Protein AF-A0A2G9TL67-F1 (afdb_monomer_lite)

InterPro domains:
  IPR027267 AH/BAR domain superfamily [G3DSA:1.20.1270.60] (1-148)
  IPR027267 AH/BAR domain superfamily [SSF103657] (3-148)
  IPR054713 GMIP/FCHO2-like, FCH domain [PF22699] (42-138)

Secondary structure (DSSP, 8-state):
-HHHHHHHHHHHHHHHHHHHHHHHHHHHHHHHHHHHHHHHHHHHHHHHHHHHHHHHHHHHHHHHHHHHHHHHHHHHHHHHHHHHHHHHHHHHHHHHHHHHHHHHHHHHHHHHHHHHHHHT--HHHHHHHHHHHH---SSPPPPP------------------------------------PPPPPP---TTTT---SSSTTTSSSS----PPP-------------------------------------PPPPP-PPPP-----------

Foldseek 3Di:
DVVVVVVVVVVVVVVVVVVVVVVVVVVVVVVVVVVVVVVVVVVVVVVVVVVVVVVVVVVVVVVVVVVVVVVVVVVVVVVVVVVVVVVVVVVVVVVVVVVVVVVVVVVVVVVVVVVVVVVPDDPVVVVVVCCVVPPPDPDDDDPDDDDDPDPDDDDDDDDDDDDDDDDDPPDDPDDDDDPDDDDPDDPPPPDPPCPPPPPPPPPPPDDDDDDDDDDDDDDDDDDDDDDDDDDDDDDDDDDDDDDDDDDDDDDDDDDDDDDDDDDDDDDDDDD

Sequence (271 aa):
DLAKEVAKYKEDLTRARKEAKQQDILDAVNLMQTTTTCLQKMESKMFKSREEYRSYVDKYETVRNDFEEKMERACKMFQAHDRSHFAALQQFLLMYAGHQQEATCAAQQVAGQFRESLQQLSVDEMVARFVRNKGTGAERPQPAVFEEPAEYCVTSDDEIHRRPSGSMPSSSCSSGVVPSNPPPAPPTADGLLSLDSLETWENKEMQHVQPSPTASHSSDSTTGAVPAVAPFSSSVGGTGGLGRQKLSLFLPKRKKTISQSSANDEHEATG

Organism: Teladorsagia circumcincta (NCBI:txid45464)

Structure (mmCIF, N/CA/C/O backbone):
data_AF-A0A2G9TL67-F1
#
_entry.id   AF-A0A2G9TL67-F1
#
loop_
_atom_site.group_PDB
_atom_site.id
_atom_site.type_symbol
_atom_site.label_atom_id
_atom_site.label_alt_id
_atom_site.label_comp_id
_atom_site.label_asym_id
_atom_site.label_entity_id
_atom_site.label_seq_id
_atom_site.pdbx_PDB_ins_code
_atom_site.Cartn_x
_atom_site.Cartn_y
_atom_site.Cartn_z
_atom_site.occupancy
_atom_site.B_iso_or_equiv
_atom_site.auth_seq_id
_atom_site.auth_comp_id
_atom_site.auth_asym_id
_atom_site.auth_atom_id
_atom_site.pdbx_PDB_model_num
ATOM 1 N N . ASP A 1 1 ? 83.722 11.830 -85.336 1.00 64.31 1 ASP A N 1
ATOM 2 C CA . ASP A 1 1 ? 82.610 11.129 -86.008 1.00 64.31 1 ASP A CA 1
ATOM 3 C C . ASP A 1 1 ? 81.287 11.571 -85.367 1.00 64.31 1 ASP A C 1
ATOM 5 O O . ASP A 1 1 ? 80.713 10.874 -84.539 1.00 64.31 1 ASP A O 1
ATOM 9 N N . LEU A 1 2 ? 80.866 12.805 -85.672 1.00 80.31 2 LEU A N 1
ATOM 10 C CA . LEU A 1 2 ? 79.795 13.558 -84.990 1.00 80.31 2 LEU A CA 1
ATOM 11 C C . LEU A 1 2 ? 78.418 12.868 -85.074 1.00 80.31 2 LEU A C 1
ATOM 13 O O . LEU A 1 2 ? 77.579 12.996 -84.187 1.00 80.31 2 LEU A O 1
ATOM 17 N N . ALA A 1 3 ? 78.200 12.080 -86.129 1.00 81.50 3 ALA A N 1
ATOM 18 C CA . ALA A 1 3 ? 76.956 11.352 -86.356 1.00 81.50 3 ALA A CA 1
ATOM 19 C C . ALA A 1 3 ? 76.658 10.311 -85.261 1.00 81.50 3 ALA A C 1
ATOM 21 O O . ALA A 1 3 ? 75.501 10.140 -84.876 1.00 81.50 3 ALA A O 1
ATOM 22 N N . LYS A 1 4 ? 77.692 9.648 -84.723 1.00 85.62 4 LYS A N 1
ATOM 23 C CA . LYS A 1 4 ? 77.545 8.657 -83.642 1.00 85.62 4 LYS A CA 1
ATOM 24 C C . LYS A 1 4 ? 77.141 9.313 -82.324 1.00 85.62 4 LYS A C 1
ATOM 26 O O . LYS A 1 4 ? 76.316 8.774 -81.595 1.00 85.62 4 LYS A O 1
ATOM 31 N N . GLU A 1 5 ? 77.683 10.493 -82.047 1.00 86.19 5 GLU A N 1
ATOM 32 C CA . GLU A 1 5 ? 77.385 11.260 -80.837 1.00 86.19 5 GLU A CA 1
ATOM 33 C C . GLU A 1 5 ? 75.961 11.836 -80.867 1.00 86.19 5 GLU A C 1
ATOM 35 O O . GLU A 1 5 ? 75.226 11.719 -79.889 1.00 86.19 5 GLU A O 1
ATOM 40 N N . VAL A 1 6 ? 75.511 12.333 -82.025 1.00 86.06 6 VAL A N 1
ATOM 41 C CA . VAL A 1 6 ? 74.115 12.761 -82.237 1.00 86.06 6 VAL A CA 1
ATOM 42 C C . VAL A 1 6 ? 73.133 11.588 -82.114 1.00 86.06 6 VAL A C 1
ATOM 44 O O . VAL A 1 6 ? 72.051 11.753 -81.550 1.00 86.06 6 VAL A O 1
ATOM 47 N N . ALA A 1 7 ? 73.483 10.402 -82.623 1.00 88.12 7 ALA A N 1
ATOM 48 C CA . ALA A 1 7 ? 72.653 9.204 -82.483 1.00 88.12 7 ALA A CA 1
ATOM 49 C C . ALA A 1 7 ? 72.544 8.755 -81.017 1.00 88.12 7 ALA A C 1
ATOM 51 O O . ALA A 1 7 ? 71.435 8.508 -80.544 1.00 88.12 7 ALA A O 1
ATOM 52 N N . LYS A 1 8 ? 73.668 8.746 -80.289 1.00 89.88 8 LYS A N 1
ATOM 53 C CA . LYS A 1 8 ? 73.707 8.455 -78.852 1.00 89.88 8 LYS A CA 1
ATOM 54 C C . LYS A 1 8 ? 72.856 9.448 -78.055 1.00 89.88 8 LYS A C 1
ATOM 56 O O . LYS A 1 8 ? 72.017 9.030 -77.270 1.00 89.88 8 LYS A O 1
ATOM 61 N N . TYR A 1 9 ? 72.983 10.749 -78.322 1.00 89.25 9 TYR A N 1
ATOM 62 C CA . TYR A 1 9 ? 72.181 11.770 -77.642 1.00 89.25 9 TYR A CA 1
ATOM 63 C C . TYR A 1 9 ? 70.676 11.628 -77.923 1.00 89.25 9 TYR A C 1
ATOM 65 O O . TYR A 1 9 ? 69.853 11.808 -77.029 1.00 89.25 9 TYR A O 1
ATOM 73 N N . LYS A 1 10 ? 70.287 11.265 -79.154 1.00 88.69 10 LYS A N 1
ATOM 74 C CA . LYS A 1 10 ? 68.885 10.953 -79.480 1.00 88.69 10 LYS A CA 1
ATOM 75 C C . LYS A 1 10 ? 68.386 9.728 -78.715 1.00 88.69 10 LYS A C 1
ATOM 77 O O . LYS A 1 10 ? 67.264 9.756 -78.214 1.00 88.69 10 LYS A O 1
ATOM 82 N N . GLU A 1 11 ? 69.196 8.678 -78.615 1.00 91.12 11 GLU A N 1
ATOM 83 C CA . GLU A 1 11 ? 68.860 7.488 -77.834 1.00 91.12 11 GLU A CA 1
ATOM 84 C C . GLU A 1 11 ? 68.687 7.835 -76.349 1.00 91.12 11 GLU A C 1
ATOM 86 O O . GLU A 1 11 ? 67.642 7.528 -75.774 1.00 91.12 11 GLU A O 1
ATOM 91 N N . ASP A 1 12 ? 69.632 8.570 -75.764 1.00 89.12 12 ASP A N 1
ATOM 92 C CA . ASP A 1 12 ? 69.599 9.007 -74.366 1.00 89.12 12 ASP A CA 1
ATOM 93 C C . ASP A 1 12 ? 68.391 9.920 -74.083 1.00 89.12 12 ASP A C 1
ATOM 95 O O . ASP A 1 12 ? 67.688 9.724 -73.094 1.00 89.12 12 ASP A O 1
ATOM 99 N N . LEU A 1 13 ? 68.048 10.843 -74.992 1.00 87.19 13 LEU A N 1
ATOM 100 C CA . LEU A 1 13 ? 66.832 11.665 -74.896 1.00 87.19 13 LEU A CA 1
ATOM 101 C C . LEU A 1 13 ? 65.561 10.800 -74.921 1.00 87.19 13 LEU A C 1
ATOM 103 O O . LEU A 1 13 ? 64.611 11.052 -74.176 1.00 87.19 13 LEU A O 1
ATOM 107 N N . THR A 1 14 ? 65.507 9.780 -75.785 1.00 87.00 14 THR A N 1
ATOM 108 C CA . THR A 1 14 ? 64.357 8.862 -75.819 1.00 87.00 14 THR A CA 1
ATOM 109 C C . THR A 1 14 ? 64.285 7.979 -74.579 1.00 87.00 14 THR A C 1
ATOM 111 O O . THR A 1 14 ? 63.181 7.683 -74.123 1.00 87.00 14 THR A O 1
ATOM 114 N N . ARG A 1 15 ? 65.432 7.594 -74.014 1.00 89.88 15 ARG A N 1
ATOM 115 C CA . ARG A 1 15 ? 65.537 6.818 -72.779 1.00 89.88 15 ARG A CA 1
ATOM 116 C C . ARG A 1 15 ? 65.074 7.638 -71.580 1.00 89.88 15 ARG A C 1
ATOM 118 O O . ARG A 1 15 ? 64.132 7.219 -70.920 1.00 89.88 15 ARG A O 1
ATOM 125 N N . ALA A 1 16 ? 65.592 8.853 -71.409 1.00 86.00 16 ALA A N 1
ATOM 126 C CA . ALA A 1 16 ? 65.166 9.780 -70.363 1.00 86.00 16 ALA A CA 1
ATOM 127 C C . ALA A 1 16 ? 63.662 10.100 -70.446 1.00 86.00 16 ALA A C 1
ATOM 129 O O . ALA A 1 16 ? 62.970 10.134 -69.434 1.00 86.00 16 ALA A O 1
ATOM 130 N N . ARG A 1 17 ? 63.102 10.262 -71.658 1.00 84.25 17 ARG A N 1
ATOM 131 C CA . ARG A 1 17 ? 61.646 10.435 -71.846 1.00 84.25 17 ARG A CA 1
ATOM 132 C C . ARG A 1 17 ? 60.833 9.194 -71.473 1.00 84.25 17 ARG A C 1
ATOM 134 O O . ARG A 1 17 ? 59.703 9.340 -71.018 1.00 84.25 17 ARG A O 1
ATOM 141 N N . LYS A 1 18 ? 61.352 7.986 -71.714 1.00 86.06 18 LYS A N 1
ATOM 142 C CA . LYS A 1 18 ? 60.700 6.733 -71.296 1.00 86.06 18 LYS A CA 1
ATOM 143 C C . LYS A 1 18 ? 60.773 6.560 -69.779 1.00 86.06 18 LYS A C 1
ATOM 145 O O . LYS A 1 18 ? 59.769 6.193 -69.188 1.00 86.06 18 LYS A O 1
ATOM 150 N N . GLU A 1 19 ? 61.909 6.881 -69.169 1.00 85.94 19 GLU A N 1
ATOM 151 C CA . GLU A 1 19 ? 62.118 6.836 -67.717 1.00 85.94 19 GLU A CA 1
ATOM 152 C C . GLU A 1 19 ? 61.239 7.856 -66.982 1.00 85.94 19 GLU A C 1
ATOM 154 O O . GLU A 1 19 ? 60.573 7.485 -66.023 1.00 85.94 19 GLU A O 1
ATOM 159 N N . ALA A 1 20 ? 61.128 9.092 -67.481 1.00 81.38 20 ALA A N 1
ATOM 160 C CA . ALA A 1 20 ? 60.212 10.092 -66.923 1.00 81.38 20 ALA A CA 1
ATOM 161 C C . ALA A 1 20 ? 58.745 9.626 -66.976 1.00 81.38 20 ALA A C 1
ATOM 163 O O . ALA A 1 20 ? 58.036 9.689 -65.979 1.00 81.38 20 ALA A O 1
ATOM 164 N N . LYS A 1 21 ? 58.305 9.053 -68.108 1.00 85.25 21 LYS A N 1
ATOM 165 C CA . LYS A 1 21 ? 56.954 8.470 -68.222 1.00 85.25 21 LYS A CA 1
ATOM 166 C C . LYS A 1 21 ? 56.755 7.259 -67.310 1.00 85.25 21 LYS A C 1
ATOM 168 O O . LYS A 1 21 ? 55.660 7.058 -66.798 1.00 85.25 21 LYS A O 1
ATOM 173 N N . GLN A 1 22 ? 57.788 6.437 -67.126 1.00 89.62 22 GLN A N 1
ATOM 174 C CA . GLN A 1 22 ? 57.754 5.300 -66.207 1.00 89.62 22 GLN A CA 1
ATOM 175 C C . GLN A 1 22 ? 57.618 5.770 -64.752 1.00 89.62 22 GLN A C 1
ATOM 177 O O . GLN A 1 22 ? 56.897 5.139 -63.980 1.00 89.62 22 GLN A O 1
ATOM 182 N N . GLN A 1 23 ? 58.267 6.883 -64.399 1.00 89.19 23 GLN A N 1
ATOM 183 C CA . GLN A 1 23 ? 58.167 7.506 -63.083 1.00 89.19 23 GLN A CA 1
ATOM 184 C C . GLN A 1 23 ? 56.756 8.050 -62.817 1.00 89.19 23 GLN A C 1
ATOM 186 O O . GLN A 1 23 ? 56.176 7.716 -61.789 1.00 89.19 23 GLN A O 1
ATOM 191 N N . ASP A 1 24 ? 56.152 8.766 -63.771 1.00 90.75 24 ASP A N 1
ATOM 192 C CA . ASP A 1 24 ? 54.768 9.257 -63.648 1.00 90.75 24 ASP A CA 1
ATOM 193 C C . ASP A 1 24 ? 53.764 8.108 -63.431 1.00 90.75 24 ASP A C 1
ATOM 195 O O . ASP A 1 24 ? 52.833 8.209 -62.629 1.00 90.75 24 ASP A O 1
ATOM 199 N N . ILE A 1 25 ? 53.962 6.984 -64.134 1.00 90.31 25 ILE A N 1
ATOM 200 C CA . ILE A 1 25 ? 53.140 5.777 -63.967 1.00 90.31 25 ILE A CA 1
ATOM 201 C C . ILE A 1 25 ? 53.318 5.197 -62.560 1.00 90.31 25 ILE A C 1
ATOM 203 O O . ILE A 1 25 ? 52.330 4.835 -61.922 1.00 90.31 25 ILE A O 1
ATOM 207 N N . LEU A 1 26 ? 54.554 5.109 -62.061 1.00 92.19 26 LEU A N 1
ATOM 208 C CA . LEU A 1 26 ? 54.842 4.604 -60.719 1.00 92.19 26 LEU A CA 1
ATOM 209 C C . LEU A 1 26 ? 54.201 5.483 -59.634 1.00 92.19 26 LEU A C 1
ATOM 211 O O . LEU A 1 26 ? 53.582 4.956 -58.708 1.00 92.19 26 LEU A O 1
ATOM 215 N N . ASP A 1 27 ? 54.284 6.805 -59.770 1.00 93.25 27 ASP A N 1
ATOM 216 C CA . ASP A 1 27 ? 53.702 7.759 -58.823 1.00 93.25 27 ASP A CA 1
ATOM 217 C C . ASP A 1 27 ? 52.168 7.695 -58.828 1.00 93.25 27 ASP A C 1
ATOM 219 O O . ASP A 1 27 ? 51.543 7.658 -57.764 1.00 93.25 27 ASP A O 1
ATOM 223 N N . ALA A 1 28 ? 51.548 7.573 -60.007 1.00 94.00 28 ALA A N 1
ATOM 224 C CA . ALA A 1 28 ? 50.108 7.359 -60.132 1.00 94.00 28 ALA A CA 1
ATOM 225 C C . ALA A 1 28 ? 49.660 6.030 -59.496 1.00 94.00 28 ALA A C 1
ATOM 227 O O . ALA A 1 28 ? 48.643 5.989 -58.798 1.00 94.00 28 ALA A O 1
ATOM 228 N N . VAL A 1 29 ? 50.426 4.949 -59.683 1.00 94.69 29 VAL A N 1
ATOM 229 C CA . VAL A 1 29 ? 50.154 3.643 -59.059 1.00 94.69 29 VAL A CA 1
ATOM 230 C C . VAL A 1 29 ? 50.272 3.728 -57.535 1.00 94.69 29 VAL A C 1
ATOM 232 O O . VAL A 1 29 ? 49.368 3.274 -56.832 1.00 94.69 29 VAL A O 1
ATOM 235 N N . ASN A 1 30 ? 51.322 4.364 -57.009 1.00 94.44 30 ASN A N 1
ATOM 236 C CA . ASN A 1 30 ? 51.511 4.567 -55.570 1.00 94.44 30 ASN A CA 1
ATOM 237 C C . ASN A 1 30 ? 50.396 5.431 -54.958 1.00 94.44 30 ASN A C 1
ATOM 239 O O . ASN A 1 30 ? 49.892 5.133 -53.868 1.00 94.44 30 ASN A O 1
ATOM 243 N N . LEU A 1 31 ? 49.958 6.478 -55.662 1.00 95.62 31 LEU A N 1
ATOM 244 C CA . LEU A 1 31 ? 48.845 7.328 -55.240 1.00 95.62 31 LEU A CA 1
ATOM 245 C C . LEU A 1 31 ? 47.514 6.567 -55.248 1.00 95.62 31 LEU A C 1
ATOM 247 O O . LEU A 1 31 ? 46.733 6.679 -54.297 1.00 95.62 31 LEU A O 1
ATOM 251 N N . MET A 1 32 ? 47.262 5.756 -56.277 1.00 95.50 32 MET A N 1
ATOM 252 C CA . MET A 1 32 ? 46.075 4.905 -56.367 1.00 95.50 32 MET A CA 1
ATOM 253 C C . MET A 1 32 ? 46.061 3.863 -55.241 1.00 95.50 32 MET A C 1
ATOM 255 O O . MET A 1 32 ? 45.034 3.678 -54.583 1.00 95.50 32 MET A O 1
ATOM 259 N N . GLN A 1 33 ? 47.202 3.233 -54.952 1.00 95.25 33 GLN A N 1
ATOM 260 C CA . GLN A 1 33 ? 47.348 2.294 -53.839 1.00 95.25 33 GLN A CA 1
ATOM 261 C C . GLN A 1 33 ? 47.112 2.978 -52.483 1.00 95.25 33 GLN A C 1
ATOM 263 O O . GLN A 1 33 ? 46.390 2.447 -51.631 1.00 95.25 33 GLN A O 1
ATOM 268 N N . THR A 1 34 ? 47.665 4.177 -52.290 1.00 95.12 34 THR A N 1
ATOM 269 C CA . THR A 1 34 ? 47.484 4.977 -51.068 1.00 95.12 34 THR A CA 1
ATOM 270 C C . THR A 1 34 ? 46.022 5.374 -50.879 1.00 95.12 34 THR A C 1
ATOM 272 O O . THR A 1 34 ? 45.463 5.187 -49.796 1.00 95.12 34 THR A O 1
ATOM 275 N N . THR A 1 35 ? 45.374 5.852 -51.943 1.00 95.50 35 THR A N 1
ATOM 276 C CA . THR A 1 35 ? 43.951 6.220 -51.946 1.00 95.50 35 THR A CA 1
ATOM 277 C C . THR A 1 35 ? 43.073 5.014 -51.626 1.00 95.50 35 THR A C 1
ATOM 279 O O . THR A 1 35 ? 42.233 5.090 -50.732 1.00 95.50 35 THR A O 1
ATOM 282 N N . THR A 1 36 ? 43.323 3.870 -52.265 1.00 95.81 36 THR A N 1
ATOM 283 C CA . THR A 1 36 ? 42.583 2.621 -52.016 1.00 95.81 36 THR A CA 1
ATOM 284 C C . THR A 1 36 ? 42.722 2.172 -50.559 1.00 95.81 36 THR A C 1
ATOM 286 O O . THR A 1 36 ? 41.732 1.856 -49.901 1.00 95.81 36 THR A O 1
ATOM 289 N N . THR A 1 37 ? 43.938 2.224 -50.008 1.00 95.44 37 THR A N 1
ATOM 290 C CA . THR A 1 37 ? 44.197 1.882 -48.599 1.00 95.44 37 THR A CA 1
ATOM 291 C C . THR A 1 37 ? 43.498 2.854 -47.641 1.00 95.44 37 THR A C 1
ATOM 293 O O . THR A 1 37 ? 42.991 2.451 -46.591 1.00 95.44 37 THR A O 1
ATOM 296 N N . CYS A 1 38 ? 43.466 4.148 -47.974 1.00 94.88 38 CYS A N 1
ATOM 297 C CA . CYS A 1 38 ? 42.757 5.159 -47.194 1.00 94.88 38 CYS A CA 1
ATOM 298 C C . CYS A 1 38 ? 41.246 4.888 -47.175 1.00 94.88 38 CYS A C 1
ATOM 300 O O . CYS A 1 38 ? 40.646 4.877 -46.099 1.00 94.88 38 CYS A O 1
ATOM 302 N N . LEU A 1 39 ? 40.654 4.580 -48.334 1.00 95.56 39 LEU A N 1
ATOM 303 C CA . LEU A 1 39 ? 39.240 4.224 -48.456 1.00 95.56 39 LEU A CA 1
ATOM 304 C C . LEU A 1 39 ? 38.895 2.994 -47.611 1.00 95.56 39 LEU A C 1
ATOM 306 O O . LEU A 1 39 ? 38.008 3.080 -46.766 1.00 95.56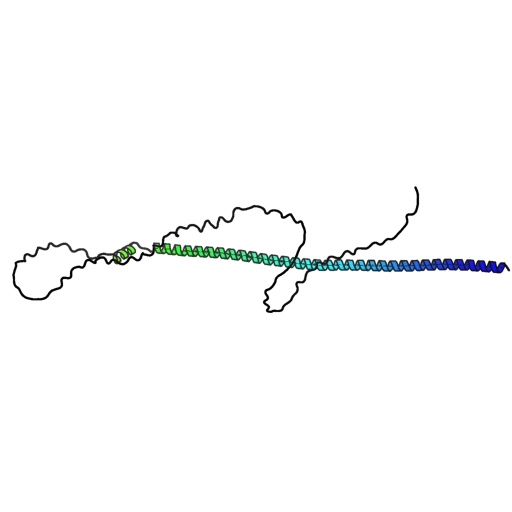 39 LEU A O 1
ATOM 310 N N . GLN A 1 40 ? 39.671 1.911 -47.711 1.00 96.44 40 GLN A N 1
ATOM 311 C CA . GLN A 1 40 ? 39.470 0.707 -46.891 1.00 96.44 40 GLN A CA 1
ATOM 312 C C . GLN A 1 40 ? 39.521 1.002 -45.380 1.00 96.44 40 GLN A C 1
ATOM 314 O O . GLN A 1 40 ? 38.727 0.472 -44.595 1.00 96.44 40 GLN A O 1
ATOM 319 N N . LYS A 1 41 ? 40.438 1.879 -44.941 1.00 96.75 41 LYS A N 1
ATOM 320 C CA . LYS A 1 41 ? 40.519 2.321 -43.537 1.00 96.75 41 LYS A CA 1
ATOM 321 C C . LYS A 1 41 ? 39.288 3.127 -43.122 1.00 96.75 41 LYS A C 1
ATOM 323 O O . LYS A 1 41 ? 38.817 2.963 -41.995 1.00 96.75 41 LYS A O 1
ATOM 328 N N . MET A 1 42 ? 38.785 4.001 -43.990 1.00 96.56 42 MET A N 1
ATOM 329 C CA . MET A 1 42 ? 37.594 4.808 -43.722 1.00 96.56 42 MET A CA 1
ATOM 330 C C . MET A 1 42 ? 36.326 3.954 -43.678 1.00 96.56 42 MET A C 1
ATOM 332 O O . MET A 1 42 ? 35.552 4.085 -42.732 1.00 96.56 42 MET A O 1
ATOM 336 N N . GLU A 1 43 ? 36.162 3.014 -44.605 1.00 95.94 43 GLU A N 1
ATOM 337 C CA . GLU A 1 43 ? 35.070 2.034 -44.598 1.00 95.94 43 GLU A CA 1
ATOM 338 C C . GLU A 1 43 ? 35.091 1.181 -43.327 1.00 95.94 43 GLU A C 1
ATOM 340 O O . GLU A 1 43 ? 34.067 1.019 -42.664 1.00 95.94 43 GLU A O 1
ATOM 345 N N . SER A 1 44 ? 36.275 0.717 -42.915 1.00 97.00 44 SER A N 1
ATOM 346 C CA . SER A 1 44 ? 36.440 -0.040 -41.670 1.00 97.00 44 SER A CA 1
ATOM 347 C C . SER A 1 44 ? 36.038 0.773 -40.436 1.00 97.00 44 SER A C 1
ATOM 349 O O . SER A 1 44 ? 35.423 0.236 -39.516 1.00 97.00 44 SER A O 1
ATOM 351 N N . LYS A 1 45 ? 36.378 2.070 -40.387 1.00 97.38 45 LYS A N 1
ATOM 352 C CA . LYS A 1 45 ? 35.956 2.969 -39.298 1.00 97.38 45 LYS A CA 1
ATOM 353 C C . LYS A 1 45 ? 34.446 3.189 -39.316 1.00 97.38 45 LYS A C 1
ATOM 355 O O . LYS A 1 45 ? 33.820 3.075 -38.270 1.00 97.38 45 LYS A O 1
ATOM 360 N N . MET A 1 46 ? 33.870 3.444 -40.491 1.00 96.56 46 MET A N 1
ATOM 361 C CA . MET A 1 46 ? 32.427 3.613 -40.661 1.00 96.56 46 MET A CA 1
ATOM 362 C C . MET A 1 46 ? 31.668 2.371 -40.183 1.00 96.56 46 MET A C 1
ATOM 364 O O . MET A 1 46 ? 30.720 2.491 -39.411 1.00 96.56 46 MET A O 1
ATOM 368 N N . PHE A 1 47 ? 32.107 1.177 -40.592 1.00 97.44 47 PHE A N 1
ATOM 369 C CA . PHE A 1 47 ? 31.485 -0.078 -40.181 1.00 97.44 47 PHE A CA 1
ATOM 370 C C . PHE A 1 47 ? 31.576 -0.291 -38.664 1.00 97.44 47 PHE A C 1
ATOM 372 O O . PHE A 1 47 ? 30.569 -0.602 -38.033 1.00 97.44 47 PHE A O 1
ATOM 379 N N . LYS A 1 48 ? 32.745 -0.042 -38.057 1.00 98.06 48 LYS A N 1
ATOM 380 C CA . LYS A 1 48 ? 32.924 -0.124 -36.597 1.00 98.06 48 LYS A CA 1
ATOM 381 C C . LYS A 1 48 ? 32.010 0.841 -35.847 1.00 98.06 48 LYS A C 1
ATOM 383 O O . LYS A 1 48 ? 31.302 0.413 -34.946 1.00 98.06 48 LYS A O 1
ATOM 388 N N . SER A 1 49 ? 31.969 2.113 -36.244 1.00 97.38 49 SER A N 1
ATOM 389 C CA . SER A 1 49 ? 31.102 3.107 -35.601 1.00 97.38 49 SER A CA 1
ATOM 390 C C . SER A 1 49 ? 29.617 2.773 -35.753 1.00 97.38 49 SER A C 1
ATOM 392 O O . SER A 1 49 ? 28.842 2.981 -34.821 1.00 97.38 49 SER A O 1
ATOM 394 N N . ARG A 1 50 ? 29.211 2.216 -36.900 1.00 97.94 50 ARG A N 1
ATOM 395 C CA . ARG A 1 50 ? 27.841 1.736 -37.112 1.00 97.94 50 ARG A CA 1
ATOM 396 C C . ARG A 1 50 ? 27.495 0.582 -36.171 1.00 97.94 50 ARG A C 1
ATOM 398 O O . ARG A 1 50 ? 26.422 0.600 -35.573 1.00 97.94 50 ARG A O 1
ATOM 405 N N . GLU A 1 51 ? 28.381 -0.400 -36.040 1.00 98.12 51 GLU A N 1
ATOM 406 C CA . GLU A 1 51 ? 28.148 -1.561 -35.175 1.00 98.12 51 GLU A CA 1
ATOM 407 C C . GLU A 1 51 ? 28.172 -1.176 -33.687 1.00 98.12 51 GLU A C 1
ATOM 409 O O . GLU A 1 51 ? 27.348 -1.644 -32.905 1.00 98.12 51 GLU A O 1
ATOM 414 N N . GLU A 1 52 ? 29.046 -0.245 -33.296 1.00 98.19 52 GLU A N 1
ATOM 415 C CA . GLU A 1 52 ? 29.046 0.343 -31.954 1.00 98.19 52 GLU A CA 1
ATOM 416 C C . GLU A 1 52 ? 27.722 1.052 -31.649 1.00 98.19 52 GLU A C 1
ATOM 418 O O . GLU A 1 52 ? 27.135 0.815 -30.593 1.00 98.19 52 GLU A O 1
ATOM 423 N N . TYR A 1 53 ? 27.216 1.878 -32.573 1.00 98.44 53 TYR A N 1
ATOM 424 C CA . TYR A 1 53 ? 25.913 2.527 -32.420 1.00 98.44 53 TYR A CA 1
ATOM 425 C C . TYR A 1 53 ? 24.785 1.504 -32.264 1.00 98.44 53 TYR A C 1
ATOM 427 O O . TYR A 1 53 ? 23.986 1.620 -31.335 1.00 98.44 53 TYR A O 1
ATOM 435 N N . ARG A 1 54 ? 24.760 0.468 -33.111 1.00 98.44 54 ARG A N 1
ATOM 436 C CA . ARG A 1 54 ? 23.794 -0.631 -32.998 1.00 98.44 54 ARG A CA 1
ATOM 437 C C . ARG A 1 54 ? 23.851 -1.284 -31.614 1.00 98.44 54 ARG A C 1
ATOM 439 O O . ARG A 1 54 ? 22.824 -1.409 -30.958 1.00 98.44 54 ARG A O 1
ATOM 446 N N . SER A 1 55 ? 25.054 -1.588 -31.124 1.00 98.56 55 SER A N 1
ATOM 447 C CA . SER A 1 55 ? 25.251 -2.134 -29.778 1.00 98.56 55 SER A CA 1
ATOM 448 C C . SER A 1 55 ? 24.730 -1.205 -28.675 1.00 98.56 55 SER A C 1
ATOM 450 O O . SER A 1 55 ? 24.198 -1.689 -27.677 1.00 98.56 55 SER A O 1
ATOM 452 N N . TYR A 1 56 ? 24.872 0.118 -28.815 1.00 98.56 56 TYR A N 1
ATOM 453 C CA . TYR A 1 56 ? 24.317 1.066 -27.843 1.00 98.56 56 TYR A CA 1
ATOM 454 C C . TYR A 1 56 ? 22.791 1.086 -27.846 1.00 98.56 56 TYR A C 1
ATOM 456 O O . TYR A 1 56 ? 22.204 1.165 -26.769 1.00 98.56 56 TYR A O 1
ATOM 464 N N . VAL A 1 57 ? 22.159 0.980 -29.016 1.00 98.69 57 VAL A N 1
ATOM 465 C CA . VAL A 1 57 ? 20.696 0.886 -29.127 1.00 98.69 57 VAL A CA 1
ATOM 466 C C . VAL A 1 57 ? 20.190 -0.382 -28.435 1.00 98.69 57 VAL A C 1
ATOM 468 O O . VAL A 1 57 ? 19.312 -0.291 -27.582 1.00 98.69 57 VAL A O 1
ATOM 471 N N . ASP A 1 58 ? 20.808 -1.536 -28.698 1.00 98.50 58 ASP A N 1
ATOM 472 C CA . ASP A 1 58 ? 20.404 -2.812 -28.088 1.00 98.50 58 ASP A CA 1
ATOM 473 C C . ASP A 1 58 ? 20.612 -2.817 -26.558 1.00 98.50 58 ASP A C 1
ATOM 475 O O . ASP A 1 58 ? 19.775 -3.304 -25.790 1.00 98.50 58 ASP A O 1
ATOM 479 N N . LYS A 1 59 ? 21.718 -2.226 -26.081 1.00 98.69 59 LYS A N 1
ATOM 480 C CA . LYS A 1 59 ? 21.977 -2.050 -24.640 1.00 98.69 59 LYS A CA 1
ATOM 481 C C . LYS A 1 59 ? 20.960 -1.121 -23.994 1.00 98.69 59 LYS A C 1
ATOM 483 O O . LYS A 1 59 ? 20.496 -1.416 -22.897 1.00 98.69 59 LYS A O 1
ATOM 488 N N . TYR A 1 60 ? 20.634 -0.007 -24.648 1.00 98.62 60 TYR A N 1
ATOM 489 C CA . TYR A 1 60 ? 19.628 0.923 -24.150 1.00 98.62 60 TYR A CA 1
ATOM 490 C C . TYR A 1 60 ? 18.271 0.234 -24.021 1.00 98.62 60 TYR A C 1
ATOM 492 O O . TYR A 1 60 ? 17.662 0.323 -22.962 1.00 98.62 60 TYR A O 1
ATOM 500 N N . GLU A 1 61 ? 17.845 -0.506 -25.045 1.00 98.69 61 GLU A N 1
ATOM 501 C CA . GLU A 1 61 ? 16.592 -1.264 -25.027 1.00 98.69 61 GLU A CA 1
ATOM 502 C C . GLU A 1 61 ? 16.554 -2.257 -23.857 1.00 98.69 61 GLU A C 1
ATOM 504 O O . GLU A 1 61 ? 15.585 -2.309 -23.102 1.00 98.69 61 GLU A O 1
ATOM 509 N N . THR A 1 62 ? 17.657 -2.978 -23.636 1.00 98.62 62 THR A N 1
ATOM 510 C CA . THR A 1 62 ? 17.795 -3.912 -22.509 1.00 98.62 62 THR A CA 1
ATOM 511 C C . THR A 1 62 ? 17.653 -3.202 -21.159 1.00 98.62 62 THR A C 1
ATOM 513 O O . THR A 1 62 ? 16.907 -3.656 -20.294 1.00 98.62 62 THR A O 1
ATOM 516 N N . VAL A 1 63 ? 18.347 -2.074 -20.970 1.00 98.75 63 VAL A N 1
ATOM 517 C CA . VAL A 1 63 ? 18.294 -1.295 -19.721 1.00 98.75 63 VAL A CA 1
ATOM 518 C C . VAL A 1 63 ? 16.919 -0.662 -19.516 1.00 98.75 63 VAL A C 1
ATOM 520 O O . VAL A 1 63 ? 16.434 -0.634 -18.387 1.00 98.75 63 VAL A O 1
ATOM 523 N N . ARG A 1 64 ? 16.277 -0.172 -20.584 1.00 98.69 64 ARG A N 1
ATOM 524 C CA . ARG A 1 64 ? 14.928 0.398 -20.518 1.00 98.69 64 ARG A CA 1
ATOM 525 C C . ARG A 1 64 ? 13.932 -0.652 -20.038 1.00 98.69 64 ARG A C 1
ATOM 527 O O . ARG A 1 64 ? 13.207 -0.386 -19.087 1.00 98.69 64 ARG A O 1
ATOM 534 N N . ASN A 1 65 ? 13.957 -1.845 -20.630 1.00 98.75 65 ASN A N 1
ATOM 535 C CA . ASN A 1 65 ? 13.043 -2.927 -20.268 1.00 98.75 65 ASN A CA 1
ATOM 536 C C . ASN A 1 65 ? 13.251 -3.394 -18.815 1.00 98.75 65 ASN A C 1
ATOM 538 O O . ASN A 1 65 ? 12.278 -3.535 -18.080 1.00 98.75 65 ASN A O 1
ATOM 542 N N . ASP A 1 66 ? 14.500 -3.554 -18.358 1.00 98.69 66 ASP A N 1
ATOM 543 C CA . ASP A 1 66 ? 14.799 -3.896 -16.953 1.00 98.69 66 ASP A CA 1
ATOM 544 C C . ASP A 1 66 ? 14.331 -2.802 -15.975 1.00 98.69 66 ASP A C 1
ATOM 546 O O . ASP A 1 66 ? 13.789 -3.096 -14.905 1.00 98.69 66 ASP A O 1
ATOM 550 N N . PHE A 1 67 ? 14.506 -1.529 -16.342 1.00 98.81 67 PHE A N 1
ATOM 551 C CA . PHE A 1 67 ? 14.022 -0.405 -15.546 1.00 98.81 67 PHE A CA 1
ATOM 552 C C . PHE A 1 67 ? 12.494 -0.383 -15.461 1.00 98.81 67 PHE A C 1
ATOM 554 O O . PHE A 1 67 ? 11.957 -0.267 -14.359 1.00 98.81 67 PHE A O 1
ATOM 561 N N . GLU A 1 68 ? 11.799 -0.505 -16.593 1.00 98.75 68 GLU A N 1
ATOM 562 C CA . GLU A 1 68 ? 10.335 -0.526 -16.654 1.00 98.75 68 GLU A CA 1
ATOM 563 C C . GLU A 1 68 ? 9.769 -1.684 -15.827 1.00 98.75 68 GLU A C 1
ATOM 565 O O . GLU A 1 68 ? 8.891 -1.468 -14.993 1.00 98.75 68 GLU A O 1
ATOM 570 N N . GLU A 1 69 ? 10.342 -2.884 -15.957 1.00 98.69 69 GLU A N 1
ATOM 571 C CA . GLU A 1 69 ? 9.919 -4.061 -15.196 1.00 98.69 69 GLU A CA 1
ATOM 572 C C . GLU A 1 69 ? 10.103 -3.865 -13.680 1.00 98.69 69 GLU A C 1
ATOM 574 O O . GLU A 1 69 ? 9.224 -4.190 -12.872 1.00 98.69 69 GLU A O 1
ATOM 579 N N . LYS A 1 70 ? 11.250 -3.319 -13.259 1.00 98.75 70 LYS A N 1
ATOM 580 C CA . LYS A 1 70 ? 11.524 -3.041 -11.841 1.00 98.75 70 LYS A CA 1
ATOM 581 C C . LYS A 1 70 ? 10.635 -1.934 -11.296 1.00 98.75 70 LYS A C 1
ATOM 583 O O . LYS A 1 70 ? 10.144 -2.071 -10.176 1.00 98.75 70 LYS A O 1
ATOM 588 N N . MET A 1 71 ? 10.412 -0.873 -12.068 1.00 98.75 71 MET A N 1
ATOM 589 C CA . MET A 1 71 ? 9.529 0.226 -11.690 1.00 98.75 71 MET A CA 1
ATOM 590 C C . MET A 1 71 ? 8.093 -0.272 -11.529 1.00 98.75 71 MET A C 1
ATOM 592 O O . MET A 1 71 ? 7.481 -0.044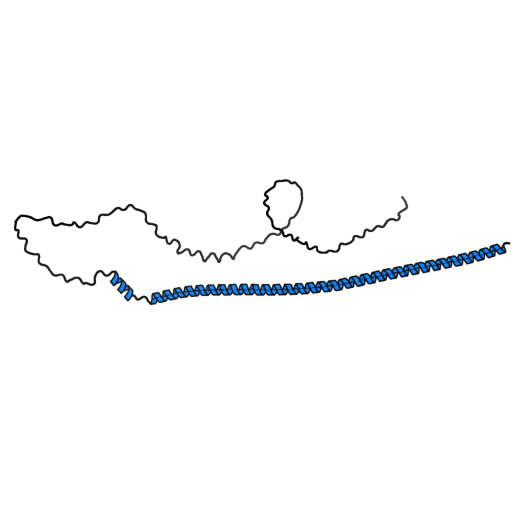 -10.488 1.00 98.75 71 MET A O 1
ATOM 596 N N . GLU A 1 72 ? 7.575 -1.027 -12.500 1.00 98.75 72 GLU A N 1
ATOM 597 C CA . GLU A 1 72 ? 6.230 -1.599 -12.433 1.00 98.75 72 GLU A CA 1
ATOM 598 C C . GLU A 1 72 ? 6.079 -2.514 -11.211 1.00 98.75 72 GLU A C 1
ATOM 600 O O . GLU A 1 72 ? 5.106 -2.405 -10.456 1.00 98.75 72 GLU A O 1
ATOM 605 N N . ARG A 1 73 ? 7.063 -3.389 -10.969 1.00 98.62 73 ARG A N 1
ATOM 606 C CA . ARG A 1 73 ? 7.072 -4.271 -9.797 1.00 98.62 73 ARG A CA 1
ATOM 607 C C . ARG A 1 73 ? 7.090 -3.474 -8.492 1.00 98.62 73 ARG A C 1
ATOM 609 O O . ARG A 1 73 ? 6.318 -3.795 -7.590 1.00 98.62 73 ARG A O 1
ATOM 616 N N . ALA A 1 74 ? 7.919 -2.435 -8.392 1.00 98.75 74 ALA A N 1
ATOM 617 C CA . ALA A 1 74 ? 7.984 -1.573 -7.215 1.00 98.75 74 ALA A CA 1
ATOM 618 C C . ALA A 1 74 ? 6.651 -0.849 -6.976 1.00 98.75 74 ALA A C 1
ATOM 620 O O . ALA A 1 74 ? 6.126 -0.893 -5.867 1.00 98.75 74 ALA A O 1
ATOM 621 N N . CYS A 1 75 ? 6.047 -0.269 -8.017 1.00 98.81 75 CYS A N 1
ATOM 622 C CA . CYS A 1 75 ? 4.733 0.366 -7.926 1.00 98.81 75 CYS A CA 1
ATOM 623 C C . CYS A 1 75 ? 3.657 -0.611 -7.436 1.00 98.81 75 CYS A C 1
ATOM 625 O O . CYS A 1 75 ? 2.881 -0.261 -6.549 1.00 98.81 75 CYS A O 1
ATOM 627 N N . LYS A 1 76 ? 3.626 -1.847 -7.952 1.00 98.75 76 LYS A N 1
ATOM 628 C CA . LYS A 1 76 ? 2.689 -2.882 -7.481 1.00 98.75 76 LYS A CA 1
ATOM 629 C C . LYS A 1 76 ? 2.920 -3.241 -6.013 1.00 98.75 76 LYS A C 1
ATOM 631 O O . LYS A 1 76 ? 1.951 -3.392 -5.272 1.00 98.75 76 LYS A O 1
ATOM 636 N N . MET A 1 77 ? 4.177 -3.350 -5.581 1.00 98.69 77 MET A N 1
ATOM 637 C CA . MET A 1 77 ? 4.507 -3.626 -4.180 1.00 98.69 77 MET A CA 1
ATOM 638 C C . MET A 1 77 ? 4.079 -2.487 -3.252 1.00 98.69 77 MET A C 1
ATOM 640 O O . MET A 1 77 ? 3.457 -2.764 -2.230 1.00 98.69 77 MET A O 1
ATOM 644 N N . PHE A 1 78 ? 4.328 -1.226 -3.620 1.00 98.81 78 PHE A N 1
ATOM 645 C CA . PHE A 1 78 ? 3.862 -0.074 -2.842 1.00 98.81 78 PHE A CA 1
ATOM 646 C C . PHE A 1 78 ? 2.337 -0.013 -2.773 1.00 98.81 78 PHE A C 1
ATOM 648 O O . PHE A 1 78 ? 1.776 0.129 -1.694 1.00 98.81 78 PHE A O 1
ATOM 655 N N . GLN A 1 79 ? 1.645 -0.233 -3.893 1.00 98.81 79 GLN A N 1
ATOM 656 C CA . GLN A 1 79 ? 0.182 -0.277 -3.897 1.00 98.81 79 GLN A CA 1
ATOM 657 C C . GLN A 1 79 ? -0.372 -1.390 -2.999 1.00 98.81 79 GLN A C 1
ATOM 659 O O . GLN A 1 79 ? -1.353 -1.172 -2.291 1.00 98.81 79 GLN A O 1
ATOM 664 N N . ALA A 1 80 ? 0.224 -2.585 -3.023 1.00 98.62 80 ALA A N 1
ATOM 665 C CA . ALA A 1 80 ? -0.192 -3.688 -2.161 1.00 98.62 80 ALA A CA 1
ATOM 666 C C . ALA A 1 80 ? 0.076 -3.384 -0.678 1.00 98.62 80 ALA A C 1
ATOM 668 O O . ALA A 1 80 ? -0.794 -3.620 0.163 1.00 98.62 80 ALA A O 1
ATOM 669 N N . HIS A 1 81 ? 1.246 -2.818 -0.375 1.00 98.75 81 HIS A N 1
ATOM 670 C CA . HIS A 1 81 ? 1.618 -2.377 0.965 1.00 98.75 81 HIS A CA 1
ATOM 671 C C . HIS A 1 81 ? 0.623 -1.347 1.510 1.00 98.75 81 HIS A C 1
ATOM 673 O O . HIS A 1 81 ? 0.060 -1.550 2.584 1.00 98.75 81 HIS A O 1
ATOM 679 N N . ASP A 1 82 ? 0.335 -0.292 0.749 1.00 98.75 82 ASP A N 1
ATOM 680 C CA . ASP A 1 82 ? -0.534 0.795 1.200 1.00 98.75 82 ASP A CA 1
ATOM 681 C C . ASP A 1 82 ? -1.984 0.330 1.350 1.00 98.75 82 ASP A C 1
ATOM 683 O O . ASP A 1 82 ? -2.643 0.665 2.332 1.00 98.75 82 ASP A O 1
ATOM 687 N N . ARG A 1 83 ? -2.473 -0.533 0.446 1.00 98.69 83 ARG A N 1
ATOM 688 C CA . ARG A 1 83 ? -3.781 -1.190 0.617 1.00 98.69 83 ARG A CA 1
ATOM 689 C C . ARG A 1 83 ? -3.851 -1.964 1.932 1.00 98.69 83 ARG A C 1
ATOM 691 O O . ARG A 1 83 ? -4.834 -1.833 2.656 1.00 98.69 83 ARG A O 1
ATOM 698 N N . SER A 1 84 ? -2.819 -2.747 2.251 1.00 98.69 84 SER A N 1
ATOM 699 C CA . SER A 1 84 ? -2.754 -3.483 3.517 1.00 98.69 84 SER A CA 1
ATOM 700 C C . SER A 1 84 ? -2.673 -2.543 4.722 1.00 98.69 84 SER A C 1
ATOM 702 O O . SER A 1 84 ? -3.294 -2.815 5.747 1.00 98.69 84 SER A O 1
ATOM 704 N N . HIS A 1 85 ? -1.934 -1.438 4.610 1.00 98.81 85 HIS A N 1
ATOM 705 C CA . HIS A 1 85 ? -1.793 -0.445 5.670 1.00 98.81 85 HIS A CA 1
ATOM 706 C C . HIS A 1 85 ? -3.131 0.233 5.991 1.00 98.81 85 HIS A C 1
ATOM 708 O O . HIS A 1 85 ? -3.554 0.253 7.148 1.00 98.81 85 HIS A O 1
ATOM 714 N N . PHE A 1 86 ? -3.847 0.711 4.970 1.00 98.81 86 PHE A N 1
ATOM 715 C CA . PHE A 1 86 ? -5.162 1.323 5.158 1.00 98.81 86 PHE A CA 1
ATOM 716 C C . PHE A 1 86 ? -6.207 0.324 5.662 1.00 98.81 86 PHE A C 1
ATOM 718 O O . PHE A 1 86 ? -7.013 0.676 6.521 1.00 98.81 86 PHE A O 1
ATOM 725 N N . ALA A 1 87 ? -6.166 -0.931 5.204 1.00 98.81 87 ALA A N 1
ATOM 726 C CA . ALA A 1 87 ? -7.034 -1.978 5.737 1.00 98.81 87 ALA A CA 1
ATOM 727 C C . ALA A 1 87 ? -6.780 -2.223 7.236 1.00 98.81 87 ALA A C 1
ATOM 729 O O . ALA A 1 87 ? -7.731 -2.331 8.008 1.00 98.81 87 ALA A O 1
ATOM 730 N N . ALA A 1 88 ? -5.516 -2.253 7.669 1.00 98.75 88 ALA A N 1
ATOM 731 C CA . ALA A 1 88 ? -5.168 -2.404 9.081 1.00 98.75 88 ALA A CA 1
ATOM 732 C C . ALA A 1 88 ? -5.644 -1.211 9.930 1.00 98.75 88 ALA A C 1
ATOM 734 O O . ALA A 1 88 ? -6.210 -1.414 11.003 1.00 98.75 88 ALA A O 1
ATOM 735 N N . LEU A 1 89 ? -5.483 0.022 9.435 1.00 98.88 89 LEU A N 1
ATOM 736 C CA . LEU A 1 89 ? -5.997 1.225 10.102 1.00 98.88 89 LEU A CA 1
ATOM 737 C C . LEU A 1 89 ? -7.521 1.189 10.250 1.00 98.88 89 LEU A C 1
ATOM 739 O O . LEU A 1 89 ? -8.048 1.481 11.322 1.00 98.88 89 LEU A O 1
ATOM 743 N N . GLN A 1 90 ? -8.233 0.780 9.199 1.00 98.75 90 GLN A N 1
ATOM 744 C CA . GLN A 1 90 ? -9.684 0.631 9.248 1.00 98.75 90 GLN A CA 1
ATOM 745 C C . GLN A 1 90 ? -10.107 -0.410 10.294 1.00 98.75 90 GLN A C 1
ATOM 747 O O . GLN A 1 90 ? -11.012 -0.148 11.083 1.00 98.75 90 GLN A O 1
ATOM 752 N N . GLN A 1 91 ? -9.447 -1.572 10.328 1.00 98.75 91 GLN A N 1
ATOM 753 C CA . GLN A 1 91 ? -9.731 -2.616 11.318 1.00 98.75 91 GLN A CA 1
ATOM 754 C C . GLN A 1 91 ? -9.482 -2.130 12.747 1.00 98.75 91 GLN A C 1
ATOM 756 O O . GLN A 1 91 ? -10.302 -2.376 13.629 1.00 98.75 91 GLN A O 1
ATOM 761 N N . PHE A 1 92 ? -8.400 -1.383 12.972 1.00 98.81 92 PHE A N 1
ATOM 762 C CA . PHE A 1 92 ? -8.111 -0.791 14.275 1.00 98.81 92 PHE A CA 1
ATOM 763 C C . PHE A 1 92 ? -9.217 0.171 14.732 1.00 98.81 92 PHE A C 1
ATOM 765 O O . PHE A 1 92 ? -9.684 0.072 15.865 1.00 98.81 92 PHE A O 1
ATOM 772 N N . LEU A 1 93 ? -9.681 1.062 13.850 1.00 98.75 93 LEU A N 1
ATOM 773 C CA . LEU A 1 93 ? -10.757 2.003 14.175 1.00 98.75 93 LEU A CA 1
ATOM 774 C C . LEU A 1 93 ? -12.087 1.293 14.459 1.00 98.75 93 LEU A C 1
ATOM 776 O O . LEU A 1 93 ? -12.803 1.684 15.379 1.00 98.75 93 LEU A O 1
ATOM 780 N N . LEU A 1 94 ? -12.405 0.234 13.709 1.00 98.81 94 LEU A N 1
ATOM 781 C CA . LEU A 1 94 ? -13.597 -0.582 13.954 1.00 98.81 94 LEU A CA 1
ATOM 782 C C . LEU A 1 94 ? -13.525 -1.302 15.302 1.00 98.81 94 LEU A C 1
ATOM 784 O O . LEU A 1 94 ? -14.499 -1.291 16.050 1.00 98.81 94 LEU A O 1
ATOM 788 N N . MET A 1 95 ? -12.371 -1.882 15.633 1.00 98.75 95 MET A N 1
ATOM 789 C CA . MET A 1 95 ? -12.138 -2.514 16.931 1.00 98.75 95 MET A CA 1
ATOM 790 C C . MET A 1 95 ? -12.286 -1.500 18.072 1.00 98.75 95 MET A C 1
ATOM 792 O O . MET A 1 95 ? -12.984 -1.774 19.043 1.00 98.75 95 MET A O 1
ATOM 796 N N . TYR A 1 96 ? -11.698 -0.308 17.934 1.00 98.75 96 TYR A N 1
ATOM 797 C CA . TYR A 1 96 ? -11.838 0.769 18.915 1.00 98.75 96 TYR A CA 1
ATOM 798 C C . TYR A 1 96 ? -13.303 1.180 19.119 1.00 98.75 96 TYR A C 1
ATOM 800 O O . TYR A 1 96 ? -13.774 1.244 20.254 1.00 98.75 96 TYR A O 1
ATOM 808 N N . ALA A 1 97 ? -14.046 1.404 18.030 1.00 98.69 97 ALA A N 1
ATOM 809 C CA . ALA A 1 97 ? -15.467 1.735 18.103 1.00 98.69 97 ALA A CA 1
ATOM 810 C C . ALA A 1 97 ? -16.285 0.615 18.771 1.00 98.69 97 ALA A C 1
ATOM 812 O O . ALA A 1 97 ? -17.155 0.897 19.596 1.00 98.69 97 ALA A O 1
ATOM 813 N N . GLY A 1 98 ? -15.972 -0.649 18.464 1.00 98.75 98 GLY A N 1
ATOM 814 C CA . GLY A 1 98 ? -16.569 -1.817 19.112 1.00 98.75 98 GLY A CA 1
ATOM 815 C C . GLY A 1 98 ? -16.321 -1.831 20.620 1.00 98.75 98 GLY A C 1
ATOM 816 O O . GLY A 1 98 ? -17.269 -1.911 21.396 1.00 98.75 98 GLY A O 1
ATOM 817 N N . HIS A 1 99 ? -15.072 -1.642 21.046 1.00 98.75 99 HIS A N 1
ATOM 818 C CA . HIS A 1 99 ? -14.713 -1.595 22.466 1.00 98.75 99 HIS A CA 1
ATOM 819 C C . HIS A 1 99 ? -15.414 -0.445 23.205 1.00 98.75 99 HIS A C 1
ATOM 821 O O . HIS A 1 99 ? -15.874 -0.616 24.335 1.00 98.75 99 HIS A O 1
ATOM 827 N N . GLN A 1 100 ? -15.543 0.724 22.571 1.00 98.69 100 GLN A N 1
ATOM 828 C CA . GLN A 1 100 ? -16.262 1.855 23.157 1.00 98.69 100 GLN A CA 1
ATOM 829 C C . GLN A 1 100 ? -17.757 1.547 23.348 1.00 98.69 100 GLN A C 1
ATOM 831 O O . GLN A 1 100 ? -18.349 1.898 24.376 1.00 98.69 100 GLN A O 1
ATOM 836 N N . GLN A 1 101 ? -18.370 0.868 22.375 1.00 98.69 101 GLN A N 1
ATOM 837 C CA . GLN A 1 101 ? -19.760 0.426 22.466 1.00 98.69 101 GLN A CA 1
ATOM 838 C C . GLN A 1 101 ? -19.943 -0.609 23.581 1.00 98.69 101 GLN A C 1
ATOM 840 O O . GLN A 1 101 ? -20.878 -0.491 24.371 1.00 98.69 101 GLN A O 1
ATOM 845 N N . GLU A 1 102 ? -19.047 -1.590 23.680 1.00 98.69 102 GLU A N 1
ATOM 846 C CA . GLU A 1 102 ? -19.070 -2.609 24.734 1.00 98.69 102 GLU A CA 1
ATOM 847 C C . GLU A 1 102 ? -18.979 -1.984 26.130 1.00 98.69 102 GLU A C 1
ATOM 849 O O . GLU A 1 102 ? -19.791 -2.303 27.000 1.00 98.69 102 GLU A O 1
ATOM 854 N N . ALA A 1 103 ? -18.062 -1.032 26.329 1.00 98.56 103 ALA A N 1
ATOM 855 C CA . ALA A 1 103 ? -17.940 -0.296 27.586 1.00 98.56 103 ALA A CA 1
ATOM 856 C C . ALA A 1 103 ? -19.232 0.463 27.937 1.00 98.56 103 ALA A C 1
ATOM 858 O O . ALA A 1 103 ? -19.700 0.421 29.079 1.00 98.56 103 ALA A O 1
ATOM 859 N N . THR A 1 104 ? -19.851 1.108 26.945 1.00 98.56 104 THR A N 1
ATOM 860 C CA . THR A 1 104 ? -21.122 1.824 27.126 1.00 98.56 104 THR A CA 1
ATOM 861 C C . THR A 1 104 ? -22.256 0.863 27.490 1.00 98.56 104 THR A C 1
ATOM 863 O O . THR A 1 104 ? -23.013 1.132 28.423 1.00 98.56 104 THR A O 1
ATOM 866 N N . CYS A 1 105 ? -22.360 -0.286 26.816 1.00 98.75 105 CYS A N 1
ATOM 867 C CA . CYS A 1 105 ? -23.348 -1.316 27.135 1.00 98.75 105 CYS A CA 1
ATOM 868 C C . CYS A 1 105 ? -23.154 -1.891 28.544 1.00 98.75 105 CYS A C 1
ATOM 870 O O . CYS A 1 105 ? -24.138 -2.075 29.260 1.00 98.75 105 CYS A O 1
ATOM 872 N N . ALA A 1 106 ? -21.914 -2.133 28.974 1.00 98.56 106 ALA A N 1
ATOM 873 C CA . ALA A 1 106 ? -21.625 -2.600 30.328 1.00 98.56 106 ALA A CA 1
ATOM 874 C C . ALA A 1 106 ? -22.071 -1.574 31.386 1.00 98.56 106 ALA A C 1
ATOM 876 O O . ALA A 1 106 ? -22.741 -1.929 32.357 1.00 98.56 106 ALA A O 1
ATOM 877 N N . ALA A 1 107 ? -21.789 -0.285 31.169 1.00 98.50 107 ALA A N 1
ATOM 878 C CA . ALA A 1 107 ? -22.260 0.783 32.050 1.00 98.50 107 ALA A CA 1
ATOM 879 C C . ALA A 1 107 ? -23.798 0.849 32.104 1.00 98.50 107 ALA A C 1
ATOM 881 O O . ALA A 1 107 ? -24.388 0.946 33.183 1.00 98.50 107 ALA A O 1
ATOM 882 N N . GLN A 1 108 ? -24.462 0.732 30.949 1.00 98.62 108 GLN A N 1
ATOM 883 C CA . GLN A 1 108 ? -25.924 0.682 30.863 1.00 98.62 108 GLN A CA 1
ATOM 884 C C . GLN A 1 108 ? -26.509 -0.537 31.583 1.00 98.62 108 GLN A C 1
ATOM 886 O O . GLN A 1 108 ? -27.555 -0.417 32.221 1.00 98.62 108 GLN A O 1
ATOM 891 N N . GLN A 1 109 ? -25.840 -1.689 31.522 1.00 98.69 109 GLN A N 1
ATOM 892 C CA . GLN A 1 109 ? -26.259 -2.894 32.231 1.00 98.69 109 GLN A CA 1
ATOM 893 C C . GLN A 1 109 ? -26.246 -2.675 33.747 1.00 98.69 109 GLN A C 1
ATOM 895 O O . GLN A 1 109 ? -27.244 -2.962 34.404 1.00 98.69 109 GLN A O 1
ATOM 900 N N . VAL A 1 110 ? -25.167 -2.110 34.297 1.00 98.75 110 VAL A N 1
ATOM 901 C CA . VAL A 1 110 ? -25.067 -1.799 35.735 1.00 98.75 110 VAL A CA 1
ATOM 902 C C . VAL A 1 110 ? -26.143 -0.794 36.156 1.00 98.75 110 VAL A C 1
ATOM 904 O O . VAL A 1 110 ? -26.825 -0.994 37.163 1.00 98.75 110 VAL A O 1
ATOM 907 N N . ALA A 1 111 ? -26.360 0.260 35.363 1.00 98.31 111 ALA A N 1
ATOM 908 C CA . ALA A 1 111 ? -27.417 1.236 35.626 1.00 98.31 111 ALA A CA 1
ATOM 909 C C . ALA A 1 111 ? -28.823 0.603 35.583 1.00 98.31 111 ALA A C 1
ATOM 911 O O . ALA A 1 111 ? -29.680 0.920 36.411 1.00 98.31 111 ALA A O 1
ATOM 912 N N . GLY A 1 112 ? -29.055 -0.321 34.645 1.00 98.38 112 GLY A N 1
ATOM 913 C CA . GLY A 1 112 ? -30.285 -1.105 34.548 1.00 98.38 112 GLY A CA 1
ATOM 914 C C . GLY A 1 112 ? -30.520 -1.976 35.781 1.00 98.38 112 GLY A C 1
ATOM 915 O O . GLY A 1 112 ? -31.592 -1.899 36.380 1.00 98.38 112 GLY A O 1
ATOM 916 N N . GLN A 1 113 ? -29.497 -2.716 36.217 1.00 98.56 113 GLN A N 1
ATOM 917 C CA . GLN A 1 113 ? -29.544 -3.550 37.423 1.00 98.56 113 GLN A CA 1
ATOM 918 C C . GLN A 1 113 ? -29.832 -2.730 38.685 1.00 98.56 113 GLN A C 1
ATOM 920 O O . GLN A 1 113 ? -30.626 -3.142 39.533 1.00 98.56 113 GLN A O 1
ATOM 925 N N . PHE A 1 114 ? -29.227 -1.548 38.815 1.00 98.38 114 PHE A N 1
ATOM 926 C CA . PHE A 1 114 ? -29.506 -0.647 39.931 1.00 98.38 114 PHE A CA 1
ATOM 927 C C . PHE A 1 114 ? -30.968 -0.183 39.933 1.00 98.38 114 PHE A C 1
ATOM 929 O O . PHE A 1 114 ? -31.635 -0.242 40.965 1.00 98.38 114 PHE A O 1
ATOM 936 N N . ARG A 1 115 ? -31.501 0.217 38.771 1.00 98.38 115 ARG A N 1
ATOM 937 C CA . ARG A 1 115 ? -32.911 0.611 38.635 1.00 98.38 115 ARG A CA 1
ATOM 938 C C . ARG A 1 115 ? -33.858 -0.528 39.015 1.00 98.38 115 ARG A C 1
ATOM 940 O O . ARG A 1 115 ? -34.816 -0.293 39.743 1.00 98.38 115 ARG A O 1
ATOM 947 N N . GLU A 1 116 ? -33.590 -1.743 38.546 1.00 98.31 116 GLU A N 1
ATOM 948 C CA . GLU A 1 116 ? -34.374 -2.933 38.904 1.00 98.31 116 GLU A CA 1
ATOM 949 C C . GLU A 1 116 ? -34.307 -3.218 40.410 1.00 98.31 116 GLU A C 1
ATOM 951 O O . GLU A 1 116 ? -35.332 -3.489 41.031 1.00 98.31 116 GLU A O 1
ATOM 956 N N . SER A 1 117 ? -33.130 -3.063 41.022 1.00 97.56 117 SER A N 1
ATOM 957 C CA . SER A 1 117 ? -32.950 -3.220 42.471 1.00 97.56 117 SER A CA 1
ATOM 958 C C . SER A 1 117 ? -33.799 -2.222 43.264 1.00 97.56 117 SER A C 1
ATOM 960 O O . SER A 1 117 ? -34.404 -2.597 44.264 1.00 97.56 117 SER A O 1
ATOM 962 N N . LEU A 1 118 ? -33.900 -0.968 42.805 1.00 96.81 118 LEU A N 1
ATOM 963 C CA . LEU A 1 118 ? -34.765 0.042 43.427 1.00 96.81 118 LEU A CA 1
ATOM 964 C C . LEU A 1 118 ? -36.252 -0.296 43.286 1.00 96.81 118 LEU A C 1
ATOM 966 O O . LEU A 1 118 ? -37.015 -0.078 44.223 1.00 96.81 118 LEU A O 1
ATOM 970 N N . GLN A 1 119 ? -36.666 -0.838 42.139 1.00 96.19 119 GLN A N 1
ATOM 971 C CA . GLN A 1 119 ? -38.056 -1.244 41.903 1.00 96.19 119 GLN A CA 1
ATOM 972 C C . GLN A 1 119 ? -38.483 -2.430 42.778 1.00 96.19 119 GLN A C 1
ATOM 974 O O . GLN A 1 119 ? -39.669 -2.579 43.060 1.00 96.19 119 GLN A O 1
ATOM 979 N N . GLN A 1 120 ? -37.534 -3.257 43.218 1.00 95.81 120 GLN A N 1
ATOM 980 C CA . GLN A 1 120 ? -37.788 -4.379 44.124 1.00 95.81 120 GLN A CA 1
ATOM 981 C C . GLN A 1 120 ? -37.875 -3.964 45.602 1.00 95.81 120 GLN A C 1
ATOM 983 O O . GLN A 1 120 ? -38.273 -4.777 46.435 1.00 95.81 120 GLN A O 1
ATOM 988 N N . LEU A 1 121 ? -37.519 -2.724 45.960 1.00 95.12 121 LEU A N 1
ATOM 989 C CA . LEU A 1 121 ? -37.631 -2.252 47.341 1.00 95.12 121 LEU A CA 1
ATOM 990 C C . LEU A 1 121 ? -39.100 -2.047 47.724 1.00 95.12 121 LEU A C 1
ATOM 992 O O . LEU A 1 121 ? -39.819 -1.285 47.080 1.00 95.12 121 LEU A O 1
ATOM 996 N N . SER A 1 122 ? -39.526 -2.660 48.831 1.00 95.88 122 SER A N 1
ATOM 997 C CA . SER A 1 122 ? -40.839 -2.407 49.425 1.00 95.88 122 SER A CA 1
ATOM 998 C C . SER A 1 122 ? -40.708 -1.571 50.698 1.00 95.88 122 SER A C 1
ATOM 1000 O O . SER A 1 122 ? -39.901 -1.844 51.593 1.00 95.88 122 SER A O 1
ATOM 1002 N N . VAL A 1 123 ? -41.514 -0.512 50.775 1.00 97.06 123 VAL A N 1
ATOM 1003 C CA . VAL A 1 123 ? -41.548 0.373 51.947 1.00 97.06 123 VAL A CA 1
ATOM 1004 C C . VAL A 1 123 ? -41.991 -0.404 53.184 1.00 97.06 123 VAL A C 1
ATOM 1006 O O . VAL A 1 123 ? -41.392 -0.252 54.248 1.00 97.06 123 VAL A O 1
ATOM 1009 N N . ASP A 1 124 ? -42.962 -1.304 53.026 1.00 97.50 124 ASP A N 1
ATOM 1010 C CA . ASP A 1 124 ? -43.485 -2.126 54.116 1.00 97.50 124 ASP A CA 1
ATOM 1011 C C . ASP A 1 124 ? -42.413 -3.032 54.729 1.00 97.50 124 ASP A C 1
ATOM 1013 O O . ASP A 1 124 ? -42.297 -3.099 55.955 1.00 97.50 124 ASP A O 1
ATOM 1017 N N . GLU A 1 125 ? -41.563 -3.679 53.920 1.00 96.69 125 GLU A N 1
ATOM 1018 C CA . GLU A 1 125 ? -40.456 -4.468 54.470 1.00 96.69 125 GLU A CA 1
ATOM 1019 C C . GLU A 1 125 ? -39.426 -3.598 55.185 1.00 96.69 125 GLU A C 1
ATOM 1021 O O . GLU A 1 125 ? -38.896 -4.013 56.219 1.00 96.69 125 GLU A O 1
ATOM 1026 N N . MET A 1 126 ? -39.128 -2.404 54.665 1.00 96.50 126 MET A N 1
ATOM 1027 C CA . MET A 1 126 ? -38.194 -1.483 55.317 1.00 96.50 126 MET A CA 1
ATOM 1028 C C . MET A 1 126 ? -38.719 -1.037 56.686 1.00 96.50 126 MET A C 1
ATOM 1030 O O . MET A 1 126 ? -37.982 -1.096 57.673 1.00 96.50 126 MET A O 1
ATOM 1034 N N . VAL A 1 127 ? -40.001 -0.669 56.776 1.00 97.06 127 VAL A N 1
ATOM 1035 C CA . VAL A 1 127 ? -40.656 -0.303 58.041 1.00 97.06 127 VAL A CA 1
ATOM 1036 C C . VAL A 1 127 ? -40.701 -1.498 58.994 1.00 97.06 127 VAL A C 1
ATOM 1038 O O . VAL A 1 127 ? -40.343 -1.366 60.165 1.00 97.06 127 VAL A O 1
ATOM 1041 N N . ALA A 1 128 ? -41.052 -2.688 58.503 1.00 96.56 128 ALA A N 1
ATOM 1042 C CA . ALA A 1 128 ? -41.071 -3.900 59.316 1.00 96.56 128 ALA A CA 1
ATOM 1043 C C . ALA A 1 128 ? -39.679 -4.241 59.878 1.00 96.56 128 ALA A C 1
ATOM 1045 O O . ALA A 1 128 ? -39.556 -4.586 61.056 1.00 96.56 128 ALA A O 1
ATOM 1046 N N . ARG A 1 129 ? -38.614 -4.112 59.071 1.00 96.88 129 ARG A N 1
ATOM 1047 C CA . ARG A 1 129 ? -37.222 -4.282 59.529 1.00 96.88 129 ARG A CA 1
ATOM 1048 C C . ARG A 1 129 ? -36.835 -3.221 60.560 1.00 96.88 129 ARG A C 1
ATOM 1050 O O . ARG A 1 129 ? -36.178 -3.559 61.542 1.00 96.88 129 ARG A O 1
ATOM 1057 N N . PHE A 1 130 ? -37.259 -1.970 60.379 1.00 97.38 130 PHE A N 1
ATOM 1058 C CA . PHE A 1 130 ? -36.999 -0.897 61.339 1.00 97.38 130 PHE A CA 1
ATOM 1059 C C . PHE A 1 130 ? -37.631 -1.189 62.705 1.00 97.38 130 PHE A C 1
ATOM 1061 O O . PHE A 1 130 ? -36.924 -1.204 63.713 1.00 97.38 130 PHE A O 1
ATOM 1068 N N . VAL A 1 131 ? -38.931 -1.496 62.739 1.00 96.81 131 VAL A N 1
ATOM 1069 C CA . VAL A 1 131 ? -39.651 -1.815 63.984 1.00 96.81 131 VAL A CA 1
ATOM 1070 C C . VAL A 1 131 ? -39.044 -3.040 64.666 1.00 96.81 131 VAL A C 1
ATOM 1072 O O . VAL A 1 131 ? -38.853 -3.031 65.879 1.00 96.81 131 VAL A O 1
ATOM 1075 N N . ARG A 1 132 ? -38.663 -4.070 63.900 1.00 95.38 132 ARG A N 1
ATOM 1076 C CA . ARG A 1 132 ? -38.012 -5.270 64.447 1.00 95.38 132 ARG A CA 1
ATOM 1077 C C . ARG A 1 132 ? -36.674 -4.960 65.123 1.00 95.38 132 ARG A C 1
ATOM 1079 O O . ARG A 1 132 ? -36.388 -5.525 66.171 1.00 95.38 132 ARG A O 1
ATOM 1086 N N . ASN A 1 133 ? -35.859 -4.081 64.537 1.00 96.75 133 ASN A N 1
ATOM 1087 C CA . ASN A 1 133 ? -34.507 -3.804 65.031 1.00 96.75 133 ASN A CA 1
ATOM 1088 C C . ASN A 1 133 ? -34.450 -2.701 66.097 1.00 96.75 133 ASN A C 1
ATOM 1090 O O . ASN A 1 133 ? -33.466 -2.624 66.833 1.00 96.75 133 ASN A O 1
ATOM 1094 N N . LYS A 1 134 ? -35.438 -1.801 66.130 1.00 96.62 134 LYS A N 1
ATOM 1095 C CA . LYS A 1 134 ? -35.437 -0.593 66.973 1.00 96.62 134 LYS A CA 1
ATOM 1096 C C . LYS A 1 134 ? -36.686 -0.441 67.848 1.00 96.62 134 LYS A C 1
ATOM 1098 O O . LYS A 1 134 ? -36.828 0.582 68.510 1.00 96.62 134 LYS A O 1
ATOM 1103 N N . GLY A 1 135 ? -37.585 -1.423 67.861 1.00 94.38 135 GLY A N 1
ATOM 1104 C CA . GLY A 1 135 ? -38.779 -1.405 68.705 1.00 94.38 135 GLY A CA 1
ATOM 1105 C C . GLY A 1 135 ? -38.432 -1.415 70.196 1.00 94.38 135 GLY A C 1
ATOM 1106 O O . GLY A 1 135 ? -37.534 -2.133 70.626 1.00 94.38 135 GLY A O 1
ATOM 1107 N N . THR A 1 136 ? -39.155 -0.621 70.986 1.00 94.75 136 THR A N 1
ATOM 1108 C CA . THR A 1 136 ? -38.949 -0.475 72.440 1.00 94.75 136 THR A CA 1
ATOM 1109 C C . THR A 1 136 ? -39.699 -1.516 73.272 1.00 94.75 136 THR A C 1
ATOM 1111 O O . THR A 1 136 ? -39.414 -1.682 74.453 1.00 94.75 136 THR A O 1
ATOM 1114 N N . GLY A 1 137 ? -40.648 -2.222 72.662 1.00 89.12 137 GLY A N 1
ATOM 1115 C CA . GLY A 1 137 ? -41.470 -3.238 73.305 1.00 89.12 137 GLY A CA 1
ATOM 1116 C C . GLY A 1 137 ? -42.781 -3.425 72.550 1.00 89.12 137 GLY A C 1
ATOM 1117 O O . GLY A 1 137 ? -43.309 -2.481 71.966 1.00 89.12 137 GLY A O 1
ATOM 1118 N N . ALA A 1 138 ? -43.286 -4.657 72.527 1.00 90.81 138 ALA A N 1
ATOM 1119 C CA . ALA A 1 138 ? -44.611 -4.970 71.985 1.00 90.81 138 ALA A CA 1
ATOM 1120 C C . ALA A 1 138 ? -45.691 -5.019 73.080 1.00 90.81 138 ALA A C 1
ATOM 1122 O O . ALA A 1 138 ? -46.884 -5.007 72.773 1.00 90.81 138 ALA A O 1
ATOM 1123 N N . GLU A 1 139 ? -45.278 -5.080 74.349 1.00 93.00 139 GLU A N 1
ATOM 1124 C CA . GLU A 1 139 ? -46.184 -5.048 75.492 1.00 93.00 139 GLU A CA 1
ATOM 1125 C C . GLU A 1 139 ? -46.734 -3.630 75.680 1.00 93.00 139 GLU A C 1
ATOM 1127 O O . GLU A 1 139 ? -45.987 -2.648 75.692 1.00 93.00 139 GLU A O 1
ATOM 1132 N N . ARG A 1 140 ? -48.056 -3.519 75.824 1.00 91.88 140 ARG A N 1
ATOM 1133 C CA . ARG A 1 140 ? -48.692 -2.252 76.184 1.00 91.88 140 ARG A CA 1
ATOM 1134 C C . ARG A 1 140 ? -48.599 -2.049 77.698 1.00 91.88 140 ARG A C 1
ATOM 1136 O O . ARG A 1 140 ? -48.809 -3.019 78.421 1.00 91.88 140 ARG A O 1
ATOM 1143 N N . PRO A 1 141 ? -48.365 -0.815 78.179 1.00 93.38 141 PRO A N 1
ATOM 1144 C CA . PRO A 1 141 ? -48.380 -0.529 79.609 1.00 93.38 141 PRO A CA 1
ATOM 1145 C C . PRO A 1 141 ? -49.675 -1.011 80.272 1.00 93.38 141 PRO A C 1
ATOM 1147 O O . PRO A 1 141 ? -50.767 -0.803 79.733 1.00 93.38 141 PRO A O 1
ATOM 1150 N N . GLN A 1 142 ? -49.544 -1.642 81.438 1.00 90.81 142 GLN A N 1
ATOM 1151 C CA . GLN A 1 142 ? -50.679 -2.087 82.246 1.00 90.81 142 GLN A CA 1
ATOM 1152 C C . GLN A 1 142 ? -51.515 -0.872 82.701 1.00 90.81 142 GLN A C 1
ATOM 1154 O O . GLN A 1 142 ? -50.941 0.178 83.010 1.00 90.81 142 GLN A O 1
ATOM 1159 N N . PRO A 1 143 ? -52.855 -0.977 82.764 1.00 89.06 143 PRO A N 1
ATOM 1160 C CA . PRO A 1 143 ? -53.696 0.070 83.338 1.00 89.06 143 PRO A CA 1
ATOM 1161 C C . PRO A 1 143 ? -53.295 0.367 84.788 1.00 89.06 143 PRO A C 1
ATOM 1163 O O . PRO A 1 143 ? -53.098 -0.555 85.576 1.00 89.06 143 PRO A O 1
ATOM 1166 N N . ALA A 1 144 ? -53.182 1.647 85.145 1.00 87.69 144 ALA A N 1
ATOM 1167 C CA . ALA A 1 144 ? -52.821 2.042 86.502 1.00 87.69 144 ALA A CA 1
ATOM 1168 C C . ALA A 1 144 ? -53.933 1.657 87.493 1.00 87.69 144 ALA A C 1
ATOM 1170 O O . ALA A 1 144 ? -55.097 2.007 87.290 1.00 87.69 144 ALA A O 1
ATOM 1171 N N . VAL A 1 145 ? -53.564 0.966 88.572 1.00 90.00 145 VAL A N 1
ATOM 1172 C CA . VAL A 1 145 ? -54.450 0.636 89.695 1.00 90.00 145 VAL A CA 1
ATOM 1173 C C . VAL A 1 145 ? -54.001 1.459 90.898 1.00 90.00 145 VAL A C 1
ATOM 1175 O O . VAL A 1 145 ? -52.805 1.572 91.156 1.00 90.00 145 VAL A O 1
ATOM 1178 N N . PHE A 1 146 ? -54.950 2.078 91.600 1.00 85.12 146 PHE A N 1
ATOM 1179 C CA . PHE A 1 146 ? -54.667 2.808 92.832 1.00 85.12 146 PHE A CA 1
ATOM 1180 C C . PHE A 1 146 ? -54.292 1.815 93.936 1.00 85.12 146 PHE A C 1
ATOM 1182 O O . PHE A 1 146 ? -55.054 0.890 94.213 1.00 85.12 146 PHE A O 1
ATOM 1189 N N . GLU A 1 147 ? -53.125 2.008 94.541 1.00 84.56 147 GLU A N 1
ATOM 1190 C CA . GLU A 1 147 ? -52.646 1.205 95.662 1.00 84.56 147 GLU A CA 1
ATOM 1191 C C . GLU A 1 147 ? -52.794 2.026 96.947 1.00 84.56 147 GLU A C 1
ATOM 1193 O O . GLU A 1 147 ? -52.276 3.142 97.045 1.00 84.56 147 GLU A O 1
ATOM 1198 N N . GLU A 1 148 ? -53.551 1.502 97.912 1.00 79.88 148 GLU A N 1
ATOM 1199 C CA . GLU A 1 148 ? -53.709 2.153 99.212 1.00 79.88 148 GLU A CA 1
ATOM 1200 C C . GLU A 1 148 ? -52.384 2.093 99.994 1.00 79.88 148 GLU A C 1
ATOM 1202 O O . GLU A 1 148 ? -51.770 1.024 100.070 1.00 79.88 148 GLU A O 1
ATOM 1207 N N . PRO A 1 149 ? -51.913 3.209 100.586 1.00 73.38 149 PRO A N 1
ATOM 1208 C CA . PRO A 1 149 ? -50.728 3.201 101.437 1.00 73.38 149 PRO A CA 1
ATOM 1209 C C . PRO A 1 149 ? -50.894 2.193 102.577 1.00 73.38 149 PRO A C 1
ATOM 1211 O O . PRO A 1 149 ? -51.877 2.250 103.311 1.00 73.38 149 PRO A O 1
ATOM 1214 N N . ALA A 1 150 ? -49.930 1.284 102.741 1.00 64.75 150 ALA A N 1
ATOM 1215 C CA . ALA A 1 150 ? -49.977 0.286 103.802 1.00 64.75 150 ALA A CA 1
ATOM 1216 C C . ALA A 1 150 ? -50.042 0.960 105.186 1.00 64.75 150 ALA A C 1
ATOM 1218 O O . ALA A 1 150 ? -49.066 1.542 105.664 1.00 64.75 150 ALA A O 1
ATOM 1219 N N . GLU A 1 151 ? -51.191 0.846 105.850 1.00 58.31 151 GLU A N 1
ATOM 1220 C CA . GLU A 1 151 ? -51.376 1.219 107.250 1.00 58.31 151 GLU A CA 1
ATOM 1221 C C . GLU A 1 151 ? -50.735 0.167 108.166 1.00 58.31 151 GLU A C 1
ATOM 1223 O O . GLU A 1 151 ? -51.420 -0.599 108.833 1.00 58.31 151 GLU A O 1
ATOM 1228 N N . TYR A 1 152 ? -49.403 0.091 108.197 1.00 58.75 152 TYR A N 1
ATOM 1229 C CA . TYR A 1 152 ? -48.680 -0.414 109.368 1.00 58.75 152 TYR A CA 1
ATOM 1230 C C . TYR A 1 152 ? -47.204 0.002 109.327 1.00 58.75 152 TYR A C 1
ATOM 1232 O O . TYR A 1 152 ? -46.346 -0.613 108.704 1.00 58.75 152 TYR A O 1
ATOM 1240 N N . CYS A 1 153 ? -46.877 1.032 110.096 1.00 42.22 153 CYS A N 1
ATOM 1241 C CA . CYS A 1 153 ? -45.611 1.057 110.815 1.00 42.22 153 CYS A CA 1
ATOM 1242 C C . CYS A 1 153 ? -45.933 1.493 112.242 1.00 42.22 153 CYS A C 1
ATOM 1244 O O . CYS A 1 153 ? -45.719 2.637 112.639 1.00 42.22 153 CYS A O 1
ATOM 1246 N N . VAL A 1 154 ? -46.561 0.579 112.987 1.00 45.78 154 VAL A N 1
ATOM 1247 C CA . VAL A 1 154 ? -46.576 0.648 114.445 1.00 45.78 154 VAL A CA 1
ATOM 1248 C C . VAL A 1 154 ? -45.285 -0.007 114.912 1.00 45.78 154 VAL A C 1
ATOM 1250 O O . VAL A 1 154 ? -44.993 -1.157 114.599 1.00 45.78 154 VAL A O 1
ATOM 1253 N N . THR A 1 155 ? -44.509 0.799 115.615 1.00 47.53 155 THR A N 1
ATOM 1254 C CA . THR A 1 155 ? -43.281 0.494 116.339 1.00 47.53 155 THR A CA 1
ATOM 1255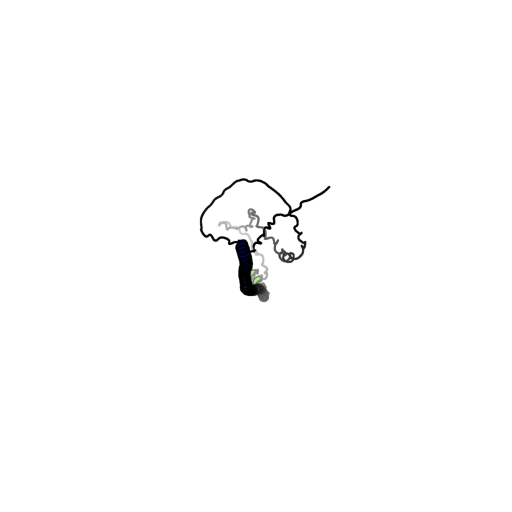 C C . THR A 1 155 ? -43.358 -0.800 117.150 1.00 47.53 155 THR A C 1
ATOM 1257 O O . THR A 1 155 ? -44.280 -0.971 117.948 1.00 47.53 155 THR A O 1
ATOM 1260 N N . SER A 1 156 ? -42.324 -1.631 117.058 1.00 39.47 156 SER A N 1
ATOM 1261 C CA . SER A 1 156 ? -41.950 -2.545 118.138 1.00 39.47 156 SER A CA 1
ATOM 1262 C C . SER A 1 156 ? -40.438 -2.770 118.121 1.00 39.47 156 SER A C 1
ATOM 1264 O O . SER A 1 156 ? -39.907 -3.377 117.190 1.00 39.47 156 SER A O 1
ATOM 1266 N N . ASP A 1 157 ? -39.785 -2.218 119.145 1.00 43.59 157 ASP A N 1
ATOM 1267 C CA . ASP A 1 157 ? -38.495 -2.635 119.699 1.00 43.59 157 ASP A CA 1
ATOM 1268 C C . ASP A 1 157 ? -38.410 -4.165 119.822 1.00 43.59 157 ASP A C 1
ATOM 1270 O O . ASP A 1 157 ? -39.320 -4.767 120.386 1.00 43.59 157 ASP A O 1
ATOM 1274 N N . ASP A 1 158 ? -37.327 -4.772 119.327 1.00 40.03 158 ASP A N 1
ATOM 1275 C CA . ASP A 1 158 ? -36.479 -5.675 120.121 1.00 40.03 158 ASP A CA 1
ATOM 1276 C C . ASP A 1 158 ? -35.167 -5.987 119.372 1.00 40.03 158 ASP A C 1
ATOM 1278 O O . ASP A 1 158 ? -35.095 -6.007 118.139 1.00 40.03 158 ASP A O 1
ATOM 1282 N N . GLU A 1 159 ? -34.101 -6.167 120.140 1.00 41.62 159 GLU A N 1
ATOM 1283 C CA . GLU A 1 159 ? -32.703 -6.178 119.715 1.00 41.62 159 GLU A CA 1
ATOM 1284 C C . GLU A 1 159 ? -32.212 -7.620 119.408 1.00 41.62 159 GLU A C 1
ATOM 1286 O O . GLU A 1 159 ? -32.799 -8.601 119.849 1.00 41.62 159 GLU A O 1
ATOM 1291 N N . ILE A 1 160 ? -31.048 -7.733 118.741 1.00 43.22 160 ILE A N 1
ATOM 1292 C CA . ILE A 1 160 ? -30.111 -8.890 118.697 1.00 43.22 160 ILE A CA 1
ATOM 1293 C C . ILE A 1 160 ? -30.064 -9.738 117.388 1.00 43.22 160 ILE A C 1
ATOM 1295 O O . ILE A 1 160 ? -30.742 -10.740 117.195 1.00 43.22 160 ILE A O 1
ATOM 1299 N N . HIS A 1 161 ? -29.046 -9.387 116.578 1.00 46.28 161 HIS A N 1
ATOM 1300 C CA . HIS A 1 161 ? -28.136 -10.238 115.771 1.00 46.28 161 HIS A CA 1
ATOM 1301 C C . HIS A 1 161 ? -28.582 -10.848 114.419 1.00 46.28 161 HIS A C 1
ATOM 1303 O O . HIS A 1 161 ? -29.032 -11.989 114.360 1.00 46.28 161 HIS A O 1
ATOM 1309 N N . ARG A 1 162 ? -28.150 -10.226 113.301 1.00 41.06 162 ARG A N 1
ATOM 1310 C CA . ARG A 1 162 ? -27.300 -10.865 112.255 1.00 41.06 162 ARG A CA 1
ATOM 1311 C C . ARG A 1 162 ? -26.948 -9.917 111.095 1.00 41.06 162 ARG A C 1
ATOM 1313 O O . ARG A 1 162 ? -27.833 -9.458 110.397 1.00 41.06 162 ARG A O 1
ATOM 1320 N N . ARG A 1 163 ? -25.633 -9.805 110.850 1.00 44.19 163 ARG A N 1
ATOM 1321 C CA . ARG A 1 163 ? -24.885 -9.589 109.585 1.00 44.19 163 ARG A CA 1
ATOM 1322 C C . ARG A 1 163 ? -25.280 -8.460 108.601 1.00 44.19 163 ARG A C 1
ATOM 1324 O O . ARG A 1 163 ? -26.444 -8.281 108.277 1.00 44.19 163 ARG A O 1
ATOM 1331 N N . PRO A 1 164 ? -24.279 -7.784 107.998 1.00 49.78 164 PRO A N 1
ATOM 1332 C CA . PRO A 1 164 ? -24.520 -6.712 107.042 1.00 49.78 164 PRO A CA 1
ATOM 1333 C C . PRO A 1 164 ? -24.955 -7.301 105.694 1.00 49.78 164 PRO A C 1
ATOM 1335 O O . PRO A 1 164 ? -24.184 -8.002 105.037 1.00 49.78 164 PRO A O 1
ATOM 1338 N N . SER A 1 165 ? -26.195 -7.031 105.288 1.00 48.38 165 SER A N 1
ATOM 1339 C CA . SER A 1 165 ? -26.650 -7.265 103.917 1.00 48.38 165 SER A CA 1
ATOM 1340 C C . SER A 1 165 ? -26.269 -6.050 103.075 1.00 48.38 165 SER A C 1
ATOM 1342 O O . SER A 1 165 ? -26.598 -4.916 103.424 1.00 48.38 165 SER A O 1
ATOM 1344 N N . GLY A 1 166 ? -25.486 -6.295 102.026 1.00 46.41 166 GLY A N 1
ATOM 1345 C CA . GLY A 1 166 ? -24.842 -5.275 101.211 1.00 46.41 166 GLY A CA 1
ATOM 1346 C C . GLY A 1 166 ? -25.844 -4.358 100.522 1.00 46.41 166 GLY A C 1
ATOM 1347 O O . GLY A 1 166 ? -26.547 -4.766 99.603 1.00 46.41 166 GLY A O 1
ATOM 1348 N N . SER A 1 167 ? -25.844 -3.093 100.929 1.00 49.16 167 SER A N 1
ATOM 1349 C CA . SER A 1 167 ? -26.351 -2.007 100.103 1.00 49.16 167 SER A CA 1
ATOM 1350 C C . SER A 1 167 ? -25.292 -1.728 99.036 1.00 49.16 167 SER A C 1
ATOM 1352 O O . SER A 1 167 ? -24.198 -1.264 99.360 1.00 49.16 167 SER A O 1
ATOM 1354 N N . MET A 1 168 ? -25.562 -2.080 97.776 1.00 54.97 168 MET A N 1
ATOM 1355 C CA . MET A 1 168 ? -24.764 -1.570 96.663 1.00 54.97 168 MET A CA 1
ATOM 1356 C C . MET A 1 168 ? -25.232 -0.142 96.363 1.00 54.97 168 MET A C 1
ATOM 1358 O O . MET A 1 168 ? -26.385 0.035 95.967 1.00 54.97 168 MET A O 1
ATOM 1362 N N . PRO A 1 169 ? -24.385 0.888 96.517 1.00 52.47 169 PRO A N 1
ATOM 1363 C CA . PRO A 1 169 ? -24.680 2.185 95.936 1.00 52.47 169 PRO A CA 1
ATOM 1364 C C . PRO A 1 169 ? -24.629 2.066 94.409 1.00 52.47 169 PRO A C 1
ATOM 1366 O O . PRO A 1 169 ? -23.674 1.529 93.846 1.00 52.47 169 PRO A O 1
ATOM 1369 N N . SER A 1 170 ? -25.664 2.582 93.744 1.00 58.69 170 SER A N 1
ATOM 1370 C CA . SER A 1 170 ? -25.663 2.810 92.301 1.00 58.69 170 SER A CA 1
ATOM 1371 C C . SER A 1 170 ? -24.506 3.751 91.972 1.00 58.69 170 SER A C 1
ATOM 1373 O O . SER A 1 170 ? -24.532 4.936 92.308 1.00 58.69 170 SER A O 1
ATOM 1375 N N . SER A 1 171 ? -23.437 3.208 91.396 1.00 51.19 171 SER A N 1
ATOM 1376 C CA . SER A 1 171 ? -22.299 3.999 90.958 1.00 51.19 171 SER A CA 1
ATOM 1377 C C . SER A 1 171 ? -22.674 4.707 89.664 1.00 51.19 171 SER A C 1
ATOM 1379 O O . SER A 1 171 ? -22.691 4.096 88.594 1.00 51.19 171 SER A O 1
ATOM 1381 N N . SER A 1 172 ? -22.931 6.009 89.768 1.00 50.59 172 SER A N 1
ATOM 1382 C CA . SER A 1 172 ? -22.728 6.956 88.677 1.00 50.59 172 SER A CA 1
ATOM 1383 C C . SER A 1 172 ? -21.379 6.663 88.024 1.00 50.59 172 SER A C 1
ATOM 1385 O O . SER A 1 172 ? -20.336 6.745 88.678 1.00 50.59 172 SER A O 1
ATOM 1387 N N . CYS A 1 173 ? -21.389 6.283 86.748 1.00 42.28 173 CYS A N 1
ATOM 1388 C CA . CYS A 1 173 ? -20.166 6.115 85.979 1.00 42.28 173 CYS A CA 1
ATOM 1389 C C . CYS A 1 173 ? -19.511 7.489 85.827 1.00 42.28 173 CYS A C 1
ATOM 1391 O O . CYS A 1 173 ? -19.938 8.327 85.036 1.00 42.28 173 CYS A O 1
ATOM 1393 N N . SER A 1 174 ? -18.504 7.704 86.668 1.00 44.84 174 SER A N 1
ATOM 1394 C CA . SER A 1 174 ? -17.614 8.849 86.658 1.00 44.84 174 SER A CA 1
ATOM 1395 C C . SER A 1 174 ? -16.793 8.861 85.371 1.00 44.84 174 SER A C 1
ATOM 1397 O O . SER A 1 174 ? -16.318 7.823 84.905 1.00 44.84 174 SER A O 1
ATOM 1399 N N . SER A 1 175 ? -16.631 10.058 84.820 1.00 53.41 175 SER A N 1
ATOM 1400 C CA . SER A 1 175 ? -15.794 10.380 83.674 1.00 53.41 175 SER A CA 1
ATOM 1401 C C . SER A 1 175 ? -14.370 9.841 83.840 1.00 53.41 175 SER A C 1
ATOM 1403 O O . SER A 1 175 ? -13.600 10.323 84.669 1.00 53.41 175 SER A O 1
ATOM 1405 N N . GLY A 1 176 ? -13.999 8.869 83.008 1.00 39.56 176 GLY A N 1
ATOM 1406 C CA . GLY A 1 176 ? -12.606 8.522 82.756 1.00 39.56 176 GLY A CA 1
ATOM 1407 C C . GLY A 1 176 ? -12.016 9.505 81.749 1.00 39.56 176 GLY A C 1
ATOM 1408 O O . GLY A 1 176 ? -12.365 9.474 80.571 1.00 39.56 176 GLY A O 1
ATOM 1409 N N . VAL A 1 177 ? -11.131 10.385 82.215 1.00 51.91 177 VAL A N 1
ATOM 1410 C CA . VAL A 1 177 ? -10.259 11.194 81.356 1.00 51.91 177 VAL A CA 1
ATOM 1411 C C . VAL A 1 177 ? -9.268 10.244 80.684 1.00 51.91 177 VAL A C 1
ATOM 1413 O O . VAL A 1 177 ? -8.362 9.718 81.326 1.00 51.91 177 VAL A O 1
ATOM 1416 N N . VAL A 1 178 ? -9.471 9.996 79.393 1.00 54.44 178 VAL A N 1
ATOM 1417 C CA . VAL A 1 178 ? -8.522 9.293 78.521 1.00 54.44 178 VAL A CA 1
ATOM 1418 C C . VAL A 1 178 ? -7.563 10.340 77.938 1.00 54.44 178 VAL A C 1
ATOM 1420 O O . VAL A 1 178 ? -8.041 11.401 77.526 1.00 54.44 178 VAL A O 1
ATOM 1423 N N . PRO A 1 179 ? -6.240 10.099 77.868 1.00 50.44 179 PRO A N 1
ATOM 1424 C CA . PRO A 1 179 ? -5.332 10.987 77.153 1.00 50.44 179 PRO A CA 1
ATOM 1425 C C . PRO A 1 179 ? -5.774 11.115 75.693 1.00 50.44 179 PRO A C 1
ATOM 1427 O O . PRO A 1 179 ? -5.934 10.121 74.983 1.00 50.44 179 PRO A O 1
ATOM 1430 N N . SER A 1 180 ? -5.993 12.352 75.264 1.00 44.22 180 SER A N 1
ATOM 1431 C CA . SER A 1 180 ? -6.364 12.730 73.907 1.00 44.22 180 SER A CA 1
ATOM 1432 C C . SER A 1 180 ? -5.270 12.334 72.916 1.00 44.22 180 SER A C 1
ATOM 1434 O O . SER A 1 180 ? -4.247 13.009 72.814 1.00 44.22 180 SER A O 1
ATOM 1436 N N . ASN A 1 181 ? -5.507 11.270 72.155 1.00 55.69 181 ASN A N 1
ATOM 1437 C CA . ASN A 1 181 ? -4.902 11.110 70.840 1.00 55.69 181 ASN A CA 1
ATOM 1438 C C . ASN A 1 181 ? -5.862 11.774 69.831 1.00 55.69 181 ASN A C 1
ATOM 1440 O O . ASN A 1 181 ? -7.063 11.490 69.900 1.00 55.69 181 ASN A O 1
ATOM 1444 N N . PRO A 1 182 ? -5.414 12.684 68.949 1.00 64.88 182 PRO A N 1
ATOM 1445 C CA . PRO A 1 182 ? -6.314 13.320 67.993 1.00 64.88 182 PRO A CA 1
ATOM 1446 C C . PRO A 1 182 ? -6.875 12.268 67.016 1.00 64.88 182 PRO A C 1
ATOM 1448 O O . PRO A 1 182 ? -6.129 11.387 66.579 1.00 64.88 182 PRO A O 1
ATOM 1451 N N . PRO A 1 183 ? -8.173 12.321 66.665 1.00 66.75 183 PRO A N 1
ATOM 1452 C CA . PRO A 1 183 ? -8.733 11.435 65.651 1.00 66.75 183 PRO A CA 1
ATOM 1453 C C . PRO A 1 183 ? -8.097 11.733 64.281 1.00 66.75 183 PRO A C 1
ATOM 1455 O O . PRO A 1 183 ? -7.788 12.896 64.000 1.00 66.75 183 PRO A O 1
ATOM 1458 N N . PRO A 1 184 ? -7.910 10.732 63.398 1.00 60.75 184 PRO A N 1
ATOM 1459 C CA . PRO A 1 184 ? -7.587 11.014 62.006 1.00 60.75 184 PRO A CA 1
ATOM 1460 C C . PRO A 1 184 ? -8.714 11.857 61.395 1.00 60.75 184 PRO A C 1
ATOM 1462 O O . PRO A 1 184 ? -9.896 11.604 61.643 1.00 60.75 184 PRO A O 1
ATOM 1465 N N . ALA A 1 185 ? -8.332 12.886 60.639 1.00 61.09 185 ALA A N 1
ATOM 1466 C CA . ALA A 1 185 ? -9.261 13.790 59.974 1.00 61.09 185 ALA A CA 1
ATOM 1467 C C . ALA A 1 185 ? -10.271 13.010 59.105 1.00 61.09 185 ALA A C 1
ATOM 1469 O O . ALA A 1 185 ? -9.903 11.984 58.521 1.00 61.09 185 ALA A O 1
ATOM 1470 N N . PRO A 1 186 ? -11.533 13.472 58.995 1.00 62.38 186 PRO A N 1
ATOM 1471 C CA . PRO A 1 186 ? -12.469 12.907 58.027 1.00 62.38 186 PRO A CA 1
ATOM 1472 C C . PRO A 1 186 ? -11.861 13.010 56.618 1.00 62.38 186 PRO A C 1
ATOM 1474 O O . PRO A 1 186 ? -11.136 13.973 56.357 1.00 62.38 186 PRO A O 1
ATOM 1477 N N . PRO A 1 187 ? -12.131 12.066 55.695 1.00 53.47 187 PRO A N 1
ATOM 1478 C CA . PRO A 1 187 ? -11.752 12.258 54.304 1.00 53.47 187 PRO A CA 1
ATOM 1479 C C . PRO A 1 187 ? -12.496 13.493 53.798 1.00 53.47 187 PRO A C 1
ATOM 1481 O O . PRO A 1 187 ? -13.712 13.469 53.604 1.00 53.47 187 PRO A O 1
ATOM 1484 N N . THR A 1 188 ? -11.772 14.597 53.655 1.00 53.38 188 THR A N 1
ATOM 1485 C CA . THR A 1 188 ? -12.310 15.807 53.059 1.00 53.38 188 THR A CA 1
ATOM 1486 C C . THR A 1 188 ? -12.728 15.468 51.636 1.00 53.38 188 THR A C 1
ATOM 1488 O O . THR A 1 188 ? -11.936 14.941 50.856 1.00 53.38 188 THR A O 1
ATOM 1491 N N . ALA A 1 189 ? -13.983 15.746 51.293 1.00 50.94 189 ALA A N 1
ATOM 1492 C CA . ALA A 1 189 ? -14.525 15.568 49.950 1.00 50.94 189 ALA A CA 1
ATOM 1493 C C . ALA A 1 189 ? -14.003 16.638 48.965 1.00 50.94 189 ALA A C 1
ATOM 1495 O O . ALA A 1 189 ? -14.737 17.075 48.083 1.00 50.94 189 ALA A O 1
ATOM 1496 N N . ASP A 1 190 ? -12.730 17.027 49.067 1.00 50.69 190 ASP A N 1
ATOM 1497 C CA . ASP A 1 190 ? -12.068 18.021 48.204 1.00 50.69 190 ASP A CA 1
ATOM 1498 C C . ASP A 1 190 ? -11.635 17.431 46.849 1.00 50.69 190 ASP A C 1
ATOM 1500 O O . ASP A 1 190 ? -10.652 17.848 46.244 1.00 50.69 190 ASP A O 1
ATOM 1504 N N . GLY A 1 191 ? -12.363 16.431 46.350 1.00 53.72 191 GLY A N 1
ATOM 1505 C CA . GLY A 1 191 ? -12.020 15.760 45.095 1.00 53.72 191 GLY A CA 1
ATOM 1506 C C . GLY A 1 191 ? -13.192 15.213 44.290 1.00 53.72 191 GLY A C 1
ATOM 1507 O O . GLY A 1 191 ? -12.968 14.693 43.204 1.00 53.72 191 GLY A O 1
ATOM 1508 N N . LEU A 1 192 ? -14.437 15.325 44.768 1.00 47.06 192 LEU A N 1
ATOM 1509 C CA . LEU A 1 192 ? -15.592 14.747 44.063 1.00 47.06 192 LEU A CA 1
ATOM 1510 C C . LEU A 1 192 ? -16.294 15.706 43.092 1.00 47.06 192 LEU A C 1
ATOM 1512 O O . LEU A 1 192 ? -17.274 15.315 42.468 1.00 47.06 192 LEU A O 1
ATOM 1516 N N . LEU A 1 193 ? -15.775 16.924 42.916 1.00 50.59 193 LEU A N 1
ATOM 1517 C CA . LEU A 1 193 ? -16.235 17.879 41.900 1.00 50.59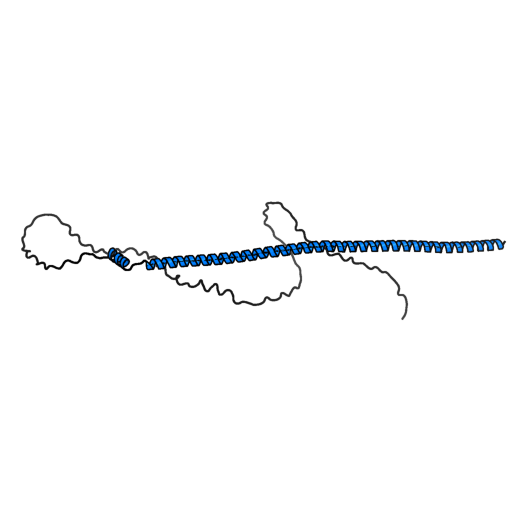 193 LEU A CA 1
ATOM 1518 C C . LEU A 1 193 ? -15.080 18.483 41.084 1.00 50.59 193 LEU A C 1
ATOM 1520 O O . LEU A 1 193 ? -15.225 19.570 40.528 1.00 50.59 193 LEU A O 1
ATOM 1524 N N . SER A 1 194 ? -13.935 17.796 40.976 1.00 47.75 194 SER A N 1
ATOM 1525 C CA . SER A 1 194 ? -12.936 18.166 39.965 1.00 47.75 194 SER A CA 1
ATOM 1526 C C . SER A 1 194 ? -13.431 17.693 38.597 1.00 47.75 194 SER A C 1
ATOM 1528 O O . SER A 1 194 ? -13.114 16.608 38.114 1.00 47.75 194 SER A O 1
ATOM 1530 N N . LEU A 1 195 ? -14.286 18.517 37.998 1.00 50.84 195 LEU A N 1
ATOM 1531 C CA . LEU A 1 195 ? -14.714 18.431 36.609 1.00 50.84 195 LEU A CA 1
ATOM 1532 C C . LEU A 1 195 ? -13.585 18.944 35.693 1.00 50.84 195 LEU A C 1
ATOM 1534 O O . LEU A 1 195 ? -13.804 19.855 34.909 1.00 50.84 195 LEU A O 1
ATOM 1538 N N . ASP A 1 196 ? -12.369 18.403 35.820 1.00 49.72 196 ASP A N 1
ATOM 1539 C CA . ASP A 1 196 ? -11.186 18.893 35.085 1.00 49.72 196 ASP A CA 1
ATOM 1540 C C . ASP A 1 196 ? -10.555 17.824 34.177 1.00 49.72 196 ASP A C 1
ATOM 1542 O O . ASP A 1 196 ? -9.357 17.796 33.923 1.00 49.72 196 ASP A O 1
ATOM 1546 N N . SER A 1 197 ? -11.365 16.886 33.678 1.00 49.78 197 SER A N 1
ATOM 1547 C CA . SER A 1 197 ? -10.915 15.892 32.685 1.00 49.78 197 SER A CA 1
ATOM 1548 C C . SER A 1 197 ? -11.691 15.910 31.373 1.00 49.78 197 SER A C 1
ATOM 1550 O O . SER A 1 197 ? -11.500 15.014 30.556 1.00 49.78 197 SER A O 1
ATOM 1552 N N . LEU A 1 198 ? -12.524 16.929 31.127 1.00 43.53 198 LEU A N 1
ATOM 1553 C CA . LEU A 1 198 ? -13.235 17.052 29.848 1.00 43.53 198 LEU A CA 1
ATOM 1554 C C . LEU A 1 198 ? -12.875 18.304 29.032 1.00 43.53 198 LEU A C 1
ATOM 1556 O O . LEU A 1 198 ? -13.059 18.278 27.822 1.00 43.53 198 LEU A O 1
ATOM 1560 N N . GLU A 1 199 ? -12.264 19.343 29.614 1.00 44.09 199 GLU A N 1
ATOM 1561 C CA . GLU A 1 199 ? -11.899 20.556 28.851 1.00 44.09 199 GLU A CA 1
ATOM 1562 C C . GLU A 1 199 ? -10.464 20.555 28.284 1.00 44.09 199 GLU A C 1
ATOM 1564 O O . GLU A 1 199 ? -10.114 21.394 27.451 1.00 44.09 199 GLU A O 1
ATOM 1569 N N . THR A 1 200 ? -9.615 19.593 28.661 1.00 41.50 200 THR A N 1
ATOM 1570 C CA . THR A 1 200 ? -8.207 19.562 28.215 1.00 41.50 200 THR A CA 1
ATOM 1571 C C . THR A 1 200 ? -7.989 18.875 26.860 1.00 41.50 200 THR A C 1
ATOM 1573 O O . THR A 1 200 ? -6.917 19.035 26.275 1.00 41.50 200 THR A O 1
ATOM 1576 N N . TRP A 1 201 ? -8.968 18.126 26.332 1.00 41.31 201 TRP A N 1
ATOM 1577 C CA . TRP A 1 201 ? -8.814 17.424 25.044 1.00 41.31 201 TRP A CA 1
ATOM 1578 C C . TRP A 1 201 ? -9.289 18.248 23.835 1.00 41.31 201 TRP A C 1
ATOM 1580 O O . TRP A 1 201 ? -8.900 17.956 22.709 1.00 41.31 201 TRP A O 1
ATOM 1590 N N . GLU A 1 202 ? -10.064 19.315 24.047 1.00 34.56 202 GLU A N 1
ATOM 1591 C CA . GLU A 1 202 ? -10.630 20.119 22.950 1.00 34.56 202 GLU A CA 1
ATOM 1592 C C . GLU A 1 202 ? -9.783 21.363 22.599 1.00 34.56 202 GLU A C 1
ATOM 1594 O O . GLU A 1 202 ? -9.899 21.914 21.510 1.00 34.56 202 GLU A O 1
ATOM 1599 N N . ASN A 1 203 ? -8.837 21.767 23.459 1.00 36.72 203 ASN A N 1
ATOM 1600 C CA . ASN A 1 203 ? -8.047 22.999 23.281 1.00 36.72 203 ASN A CA 1
ATOM 1601 C C . ASN A 1 203 ? -6.637 22.816 22.684 1.00 36.72 203 ASN A C 1
ATOM 1603 O O . ASN A 1 203 ? -5.827 23.743 22.713 1.00 36.72 203 ASN A O 1
ATOM 1607 N N . LYS A 1 204 ? -6.318 21.653 22.099 1.00 39.91 204 LYS A N 1
ATOM 1608 C CA . LYS A 1 204 ? -5.049 21.446 21.369 1.00 39.91 204 LYS A CA 1
ATOM 1609 C C . LYS A 1 204 ? -5.245 21.278 19.862 1.00 39.91 204 LYS A C 1
ATOM 1611 O O . LYS A 1 204 ? -4.514 20.535 19.220 1.00 39.91 204 LYS A O 1
ATOM 1616 N N . GLU A 1 205 ? -6.198 22.004 19.290 1.00 40.22 205 GLU A N 1
ATOM 1617 C CA . GLU A 1 205 ? -6.290 22.168 17.838 1.00 40.22 205 GLU A CA 1
ATOM 1618 C C . GLU A 1 205 ? -6.851 23.544 17.451 1.00 40.22 205 GLU A C 1
ATOM 1620 O O . GLU A 1 205 ? -7.787 23.655 16.675 1.00 40.22 205 GLU A O 1
ATOM 1625 N N . MET A 1 206 ? -6.276 24.635 17.969 1.00 46.59 206 MET A N 1
ATOM 1626 C CA . MET A 1 206 ? -6.348 25.919 17.266 1.00 46.59 206 MET A CA 1
ATOM 1627 C C . MET A 1 206 ? -5.247 26.880 17.743 1.00 46.59 206 MET A C 1
ATOM 1629 O O . MET A 1 206 ? -5.091 27.117 18.932 1.00 46.59 206 MET A O 1
ATOM 1633 N N . GLN A 1 207 ? -4.541 27.476 16.775 1.00 36.47 207 GLN A N 1
ATOM 1634 C CA . GLN A 1 207 ? -3.569 28.582 16.882 1.00 36.47 207 GLN A CA 1
ATOM 1635 C C . GLN A 1 207 ? -2.113 28.255 17.275 1.00 36.47 207 GLN A C 1
ATOM 1637 O O . GLN A 1 207 ? -1.696 28.430 18.411 1.00 36.47 207 GLN A O 1
ATOM 1642 N N . HIS A 1 208 ? -1.275 27.983 16.267 1.00 33.75 208 HIS A N 1
ATOM 1643 C CA . HIS A 1 208 ? -0.233 28.946 15.870 1.00 33.75 208 HIS A CA 1
ATOM 1644 C C . HIS A 1 208 ? 0.264 28.628 14.451 1.00 33.75 208 HIS A C 1
ATOM 1646 O O . HIS A 1 208 ? 1.048 27.709 14.231 1.00 33.75 208 HIS A O 1
ATOM 1652 N N . VAL A 1 209 ? -0.214 29.400 13.474 1.00 44.31 209 VAL A N 1
ATOM 1653 C CA . VAL A 1 209 ? 0.374 29.477 12.134 1.00 44.31 209 VAL A CA 1
ATOM 1654 C C . VAL A 1 209 ? 1.300 30.691 12.122 1.00 44.31 209 VAL A C 1
ATOM 1656 O O . VAL A 1 209 ? 0.822 31.825 12.162 1.00 44.31 209 VAL A O 1
ATOM 1659 N N . GLN A 1 210 ? 2.611 30.463 12.029 1.00 33.31 210 GLN A N 1
ATOM 1660 C CA . GLN A 1 210 ? 3.565 31.440 11.498 1.00 33.31 210 GLN A CA 1
ATOM 1661 C C . GLN A 1 210 ? 4.651 30.728 10.666 1.00 33.31 210 GLN A C 1
ATOM 1663 O O . GLN A 1 210 ? 5.101 29.647 11.052 1.00 33.31 210 GLN A O 1
ATOM 1668 N N . PRO A 1 211 ? 5.042 31.295 9.508 1.00 41.75 211 PRO A N 1
ATOM 1669 C CA . PRO A 1 211 ? 5.866 30.625 8.510 1.00 41.75 211 PRO A CA 1
ATOM 1670 C C . PRO A 1 211 ? 7.365 30.709 8.835 1.00 41.75 211 PRO A C 1
ATOM 1672 O O . PRO A 1 211 ? 7.864 31.719 9.327 1.00 41.75 211 PRO A O 1
ATOM 1675 N N . SER A 1 212 ? 8.097 29.638 8.523 1.00 34.53 212 SER A N 1
ATOM 1676 C CA . SER A 1 212 ? 9.552 29.554 8.685 1.00 34.53 212 SER A CA 1
ATOM 1677 C C . SER A 1 212 ? 10.302 30.490 7.720 1.00 34.53 212 SER A C 1
ATOM 1679 O O . SER A 1 212 ? 9.918 30.581 6.551 1.00 34.53 212 SER A O 1
ATOM 1681 N N . PRO A 1 213 ? 11.398 31.145 8.152 1.00 42.47 213 PRO A N 1
ATOM 1682 C CA . PRO A 1 213 ? 12.208 31.978 7.279 1.00 42.47 213 PRO A CA 1
ATOM 1683 C C . PRO A 1 213 ? 13.205 31.150 6.458 1.00 42.47 213 PRO A C 1
ATOM 1685 O O . PRO A 1 213 ? 13.868 30.233 6.941 1.00 42.47 213 PRO A O 1
ATOM 1688 N N . THR A 1 214 ? 13.311 31.544 5.195 1.00 36.34 214 THR A N 1
ATOM 1689 C CA . THR A 1 214 ? 14.333 31.210 4.200 1.00 36.34 214 THR A CA 1
ATOM 1690 C C . THR A 1 214 ? 15.755 31.287 4.761 1.00 36.34 214 THR A C 1
ATOM 1692 O O . THR A 1 214 ? 16.188 32.332 5.245 1.00 36.34 214 THR A O 1
ATOM 1695 N N . ALA A 1 215 ? 16.511 30.197 4.619 1.00 33.31 215 ALA A N 1
ATOM 1696 C CA . ALA A 1 215 ? 17.948 30.174 4.850 1.00 33.31 215 ALA A CA 1
ATOM 1697 C C . ALA A 1 215 ? 18.688 30.736 3.626 1.00 33.31 215 ALA A C 1
ATOM 1699 O O . ALA A 1 215 ? 18.711 30.108 2.571 1.00 33.31 215 ALA A O 1
ATOM 1700 N N . SER A 1 216 ? 19.317 31.898 3.799 1.00 36.22 216 SER A N 1
ATOM 1701 C CA . SER A 1 216 ? 20.405 32.393 2.952 1.00 36.22 216 SER A CA 1
ATOM 1702 C C . SER A 1 216 ? 21.395 33.166 3.818 1.00 36.22 216 SER A C 1
ATOM 1704 O O . SER A 1 216 ? 21.117 34.290 4.226 1.00 36.22 216 SER A O 1
ATOM 1706 N N . HIS A 1 217 ? 22.538 32.549 4.108 1.00 32.56 217 HIS A N 1
ATOM 1707 C CA . HIS A 1 217 ? 23.867 33.146 3.936 1.00 32.56 217 HIS A CA 1
ATOM 1708 C C . HIS A 1 217 ? 24.933 32.085 4.241 1.00 32.56 217 HIS A C 1
ATOM 1710 O O . HIS A 1 217 ? 25.017 31.535 5.335 1.00 32.56 217 HIS A O 1
ATOM 1716 N N . SER A 1 218 ? 25.754 31.783 3.243 1.00 34.31 218 SER A N 1
ATOM 1717 C CA . SER A 1 218 ? 27.024 31.085 3.402 1.00 34.31 218 SER A CA 1
ATOM 1718 C C . SER A 1 218 ? 28.082 31.921 2.705 1.00 34.31 218 SER A C 1
ATOM 1720 O O . SER A 1 218 ? 27.984 32.122 1.500 1.00 34.31 218 SER A O 1
ATOM 1722 N N . SER A 1 219 ? 29.033 32.391 3.507 1.00 34.03 219 SER A N 1
ATOM 1723 C CA . SER A 1 219 ? 30.376 32.903 3.205 1.00 34.03 219 SER A CA 1
ATOM 1724 C C . SER A 1 219 ? 31.074 32.990 4.572 1.00 34.03 219 SER A C 1
ATOM 1726 O O . SER A 1 219 ? 30.414 33.358 5.537 1.00 34.03 219 SER A O 1
ATOM 1728 N N . ASP A 1 220 ? 32.355 32.747 4.805 1.00 30.78 220 ASP A N 1
ATOM 1729 C CA . ASP A 1 220 ? 33.480 32.159 4.082 1.00 30.78 220 ASP A CA 1
ATOM 1730 C C . ASP A 1 220 ? 34.656 32.151 5.101 1.00 30.78 220 ASP A C 1
ATOM 1732 O O . ASP A 1 220 ? 34.678 33.016 5.976 1.00 30.78 220 ASP A O 1
ATOM 1736 N N . SER A 1 221 ? 35.634 31.243 4.936 1.00 34.50 221 SER A N 1
ATOM 1737 C CA . SER A 1 221 ? 37.021 31.310 5.468 1.00 34.50 221 SER A CA 1
ATOM 1738 C C . SER A 1 221 ? 37.225 31.250 7.013 1.00 34.50 221 SER A C 1
ATOM 1740 O O . SER A 1 221 ? 36.412 31.727 7.783 1.00 34.50 221 SER A O 1
ATOM 1742 N N . THR A 1 222 ? 38.293 30.730 7.642 1.00 31.73 222 THR A N 1
ATOM 1743 C CA . THR A 1 222 ? 39.573 30.094 7.280 1.00 31.73 222 THR A CA 1
ATOM 1744 C C . THR A 1 222 ? 40.296 29.676 8.594 1.00 31.73 222 THR A C 1
ATOM 1746 O O . THR A 1 222 ? 40.168 30.359 9.603 1.00 31.73 222 THR A O 1
ATOM 1749 N N . THR A 1 223 ? 41.112 28.607 8.540 1.00 32.53 223 THR A N 1
ATOM 1750 C CA . THR A 1 223 ? 42.315 28.279 9.365 1.00 32.53 223 THR A CA 1
ATOM 1751 C C . THR A 1 223 ? 42.257 28.095 10.897 1.00 32.53 223 THR A C 1
ATOM 1753 O O . THR A 1 223 ? 42.003 29.039 11.632 1.00 32.53 223 THR A O 1
ATOM 1756 N N . GLY A 1 224 ? 42.787 26.948 11.370 1.00 29.22 224 GLY A N 1
ATOM 1757 C CA . GLY A 1 224 ? 43.748 26.940 12.492 1.00 29.22 224 GLY A CA 1
ATOM 1758 C C . GLY A 1 224 ? 43.594 25.883 13.604 1.00 29.22 224 GLY A C 1
ATOM 1759 O O . GLY A 1 224 ? 42.719 26.003 14.445 1.00 29.22 224 GLY A O 1
ATOM 1760 N N . ALA A 1 225 ? 44.572 24.966 13.662 1.00 30.34 225 ALA A N 1
ATOM 1761 C CA . ALA A 1 225 ? 45.187 24.350 14.858 1.00 30.34 225 ALA A CA 1
ATOM 1762 C C . ALA A 1 225 ? 44.495 23.207 15.665 1.00 30.34 225 ALA A C 1
ATOM 1764 O O . ALA A 1 225 ? 43.462 23.356 16.303 1.00 30.34 225 ALA A O 1
ATOM 1765 N N . VAL A 1 226 ? 45.205 22.067 15.695 1.00 36.16 226 VAL A N 1
ATOM 1766 C CA . VAL A 1 226 ? 45.244 20.957 16.692 1.00 36.16 226 VAL A CA 1
ATOM 1767 C C . VAL A 1 226 ? 46.098 21.362 17.932 1.00 36.16 226 VAL A C 1
ATOM 1769 O O . VAL A 1 226 ? 46.766 22.389 17.790 1.00 36.16 226 VAL A O 1
ATOM 1772 N N . PRO A 1 227 ? 46.215 20.617 19.082 1.00 55.53 227 PRO A N 1
ATOM 1773 C CA . PRO A 1 227 ? 45.973 19.166 19.322 1.00 55.53 227 PRO A CA 1
ATOM 1774 C C . PRO A 1 227 ? 45.396 18.706 20.712 1.00 55.53 227 PRO A C 1
ATOM 1776 O O . PRO A 1 227 ? 45.242 19.497 21.632 1.00 55.53 227 PRO A O 1
ATOM 1779 N N . ALA A 1 228 ? 45.226 17.367 20.839 1.00 34.22 228 ALA A N 1
ATOM 1780 C CA . ALA A 1 228 ? 45.284 16.469 22.032 1.00 34.22 228 ALA A CA 1
ATOM 1781 C C . ALA A 1 228 ? 44.167 16.575 23.111 1.00 34.22 228 ALA A C 1
ATOM 1783 O O . ALA A 1 228 ? 43.780 17.665 23.494 1.00 34.22 228 ALA A O 1
ATOM 1784 N N . VAL A 1 229 ? 43.567 15.498 23.656 1.00 31.83 229 VAL A N 1
ATOM 1785 C CA . VAL A 1 229 ? 44.126 14.357 24.429 1.00 31.83 229 VAL A CA 1
ATOM 1786 C C . VAL A 1 229 ? 43.112 13.168 24.460 1.00 31.83 229 VAL A C 1
ATOM 1788 O O . VAL A 1 229 ? 41.905 13.388 24.455 1.00 31.83 229 VAL A O 1
ATOM 1791 N N . ALA A 1 230 ? 43.599 11.916 24.492 1.00 36.41 230 ALA A N 1
ATOM 1792 C CA . ALA A 1 230 ? 42.856 10.639 24.676 1.00 36.41 230 ALA A CA 1
ATOM 1793 C C . ALA A 1 230 ? 42.956 10.145 26.157 1.00 36.41 230 ALA A C 1
ATOM 1795 O O . ALA A 1 230 ? 43.557 10.879 26.936 1.00 36.41 230 ALA A O 1
ATOM 1796 N N . PRO A 1 231 ? 42.552 8.925 26.609 1.00 52.19 231 PRO A N 1
ATOM 1797 C CA . PRO A 1 231 ? 41.790 7.827 25.985 1.00 52.19 231 PRO A CA 1
ATOM 1798 C C . PRO A 1 231 ? 40.708 7.183 26.911 1.00 52.19 231 PRO A C 1
ATOM 1800 O O . PRO A 1 231 ? 40.683 7.385 28.119 1.00 52.19 231 PRO A O 1
ATOM 1803 N N . PHE A 1 232 ? 39.878 6.284 26.375 1.00 27.45 232 PHE A N 1
ATOM 1804 C CA . PHE A 1 232 ? 39.395 5.110 27.123 1.00 27.45 232 PHE A CA 1
ATOM 1805 C C . PHE A 1 232 ? 39.133 3.972 26.137 1.00 27.45 232 PHE A C 1
ATOM 1807 O O . PHE A 1 232 ? 38.392 4.109 25.167 1.00 27.45 232 PHE A O 1
ATOM 1814 N N . SER A 1 233 ? 39.824 2.867 26.393 1.00 32.88 233 SER A N 1
ATOM 1815 C CA . SER A 1 233 ? 39.792 1.619 25.651 1.00 32.88 233 SER A CA 1
ATOM 1816 C C . SER A 1 233 ? 39.004 0.597 26.465 1.00 32.88 233 SER A C 1
ATOM 1818 O O . SER A 1 233 ? 39.278 0.419 27.650 1.00 32.88 233 SER A O 1
ATOM 1820 N N . SER A 1 234 ? 38.083 -0.120 25.827 1.00 31.77 234 SER A N 1
ATOM 1821 C CA . SER A 1 234 ? 37.790 -1.503 26.200 1.00 31.77 234 SER A CA 1
ATOM 1822 C C . SER A 1 234 ? 37.449 -2.299 24.942 1.00 31.77 234 SER A C 1
ATOM 1824 O O . SER A 1 234 ? 36.498 -2.020 24.217 1.00 31.77 234 SER A O 1
ATOM 1826 N N . SER A 1 235 ? 38.322 -3.260 24.657 1.00 32.06 235 SER A N 1
ATOM 1827 C CA . SER A 1 235 ? 38.188 -4.264 23.613 1.00 32.06 235 SER A CA 1
ATOM 1828 C C . SER A 1 235 ? 37.510 -5.508 24.172 1.00 32.06 235 SER A C 1
ATOM 1830 O O . SER A 1 235 ? 37.933 -5.979 25.221 1.00 32.06 235 SER A O 1
ATOM 1832 N N . VAL A 1 236 ? 36.556 -6.061 23.427 1.00 35.22 236 VAL A N 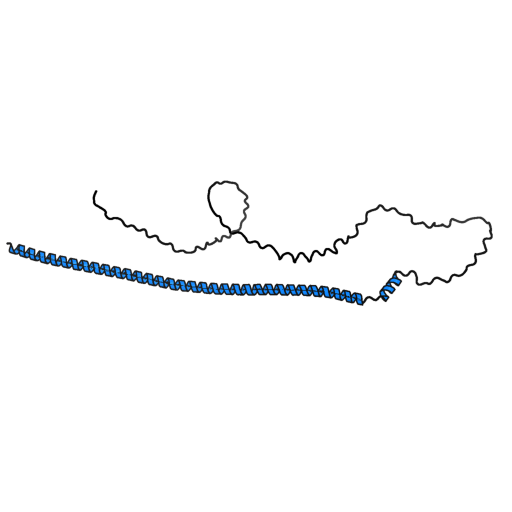1
ATOM 1833 C CA . VAL A 1 236 ? 36.328 -7.486 23.092 1.00 35.22 236 VAL A CA 1
ATOM 1834 C C . VAL A 1 236 ? 35.097 -7.458 22.168 1.00 35.22 236 VAL A C 1
ATOM 1836 O O . VAL A 1 236 ? 34.115 -6.816 22.501 1.00 35.22 236 VAL A O 1
ATOM 1839 N N . GLY A 1 237 ? 35.010 -7.991 20.954 1.00 30.69 237 GLY A N 1
ATOM 1840 C CA . GLY A 1 237 ? 35.732 -9.004 20.197 1.00 30.69 237 GLY A CA 1
ATOM 1841 C C . GLY A 1 237 ? 34.635 -9.742 19.409 1.00 30.69 237 GLY A C 1
ATOM 1842 O O . GLY A 1 237 ? 33.768 -10.342 20.032 1.00 30.69 237 GLY A O 1
ATOM 1843 N N . GLY A 1 238 ? 34.593 -9.645 18.074 1.00 31.44 238 GLY A N 1
ATOM 1844 C CA . GLY A 1 238 ? 33.522 -10.281 17.288 1.00 31.44 238 GLY A CA 1
ATOM 1845 C C . GLY A 1 238 ? 33.473 -9.864 15.818 1.00 31.44 238 GLY A C 1
ATOM 1846 O O . GLY A 1 238 ? 32.815 -8.905 15.445 1.00 31.44 238 GLY A O 1
ATOM 1847 N N . THR A 1 239 ? 34.214 -10.603 15.005 1.00 36.41 239 THR A N 1
ATOM 1848 C CA . THR A 1 239 ? 34.433 -10.536 13.553 1.00 36.41 239 THR A CA 1
ATOM 1849 C C . THR A 1 239 ? 33.183 -10.432 12.663 1.00 36.41 239 THR A C 1
ATOM 1851 O O . THR A 1 239 ? 32.231 -11.183 12.852 1.00 36.41 239 THR A O 1
ATOM 1854 N N . GLY A 1 240 ? 33.256 -9.625 11.595 1.00 36.28 240 GLY A N 1
ATOM 1855 C CA . GLY A 1 240 ? 32.304 -9.682 10.475 1.00 36.28 240 GLY A CA 1
ATOM 1856 C C . GLY A 1 240 ? 32.334 -8.450 9.569 1.00 36.28 240 GLY A C 1
ATOM 1857 O O . GLY A 1 240 ? 31.402 -7.655 9.573 1.00 36.28 240 GLY A O 1
ATOM 1858 N N . GLY A 1 241 ? 33.422 -8.249 8.822 1.00 41.53 241 GLY A N 1
ATOM 1859 C CA . GLY A 1 241 ? 33.542 -7.132 7.886 1.00 41.53 241 GLY A CA 1
ATOM 1860 C C . GLY A 1 241 ? 32.729 -7.349 6.611 1.00 41.53 241 GLY A C 1
ATOM 1861 O O . GLY A 1 241 ? 32.946 -8.336 5.919 1.00 41.53 241 GLY A O 1
ATOM 1862 N N . LEU A 1 242 ? 31.873 -6.389 6.253 1.00 44.03 242 LEU A N 1
ATOM 1863 C CA . LEU A 1 242 ? 31.384 -6.199 4.887 1.00 44.03 242 LEU A CA 1
ATOM 1864 C C . LEU A 1 242 ? 31.342 -4.697 4.583 1.00 44.03 242 LEU A C 1
ATOM 1866 O O . LEU A 1 242 ? 30.599 -3.921 5.184 1.00 44.03 242 LEU A O 1
ATOM 1870 N N . GLY A 1 243 ? 32.237 -4.291 3.683 1.00 40.75 243 GLY A N 1
ATOM 1871 C CA . GLY A 1 243 ? 32.467 -2.909 3.290 1.00 40.75 243 GLY A CA 1
ATOM 1872 C C . GLY A 1 243 ? 31.267 -2.284 2.583 1.00 40.75 243 GLY A C 1
ATOM 1873 O O . GLY A 1 243 ? 30.610 -2.897 1.744 1.00 40.75 243 GLY A O 1
ATOM 1874 N N . ARG A 1 244 ? 31.022 -1.011 2.900 1.00 50.94 244 ARG A N 1
ATOM 1875 C CA . ARG A 1 244 ? 30.061 -0.149 2.208 1.00 50.94 244 ARG A CA 1
ATOM 1876 C C . ARG A 1 244 ? 30.553 0.066 0.775 1.00 50.94 244 ARG A C 1
ATOM 1878 O O . ARG A 1 244 ? 31.525 0.789 0.559 1.00 50.94 244 ARG A O 1
ATOM 1885 N N . GLN A 1 245 ? 29.901 -0.554 -0.205 1.00 51.34 245 GLN A N 1
ATOM 1886 C CA . GLN A 1 245 ? 30.201 -0.298 -1.611 1.00 51.34 245 GLN A CA 1
ATOM 1887 C C . GLN A 1 245 ? 29.578 1.042 -2.027 1.00 51.34 245 GLN A C 1
ATOM 1889 O O . GLN A 1 245 ? 28.360 1.200 -2.070 1.00 51.34 245 GLN A O 1
ATOM 1894 N N . LYS A 1 246 ? 30.435 2.034 -2.290 1.00 49.75 246 LYS A N 1
ATOM 1895 C CA . LYS A 1 246 ? 30.063 3.311 -2.913 1.00 49.75 246 LYS A CA 1
ATOM 1896 C C . LYS A 1 246 ? 29.594 3.045 -4.349 1.00 49.75 246 LYS A C 1
ATOM 1898 O O . LYS A 1 246 ? 30.383 2.585 -5.168 1.00 49.75 246 LYS A O 1
ATOM 1903 N N . LEU A 1 247 ? 28.347 3.394 -4.663 1.00 46.16 247 LEU A N 1
ATOM 1904 C CA . LEU A 1 247 ? 27.849 3.461 -6.038 1.00 46.16 247 LEU A CA 1
ATOM 1905 C C . LEU A 1 247 ? 28.502 4.653 -6.748 1.00 46.16 247 LEU A C 1
ATOM 1907 O O . LEU A 1 247 ? 28.160 5.809 -6.503 1.00 46.16 247 LEU A O 1
ATOM 1911 N N . SER A 1 248 ? 29.478 4.381 -7.610 1.00 52.28 248 SER A N 1
ATOM 1912 C CA . SER A 1 248 ? 30.031 5.370 -8.531 1.00 52.28 248 SER A CA 1
ATOM 1913 C C . SER A 1 248 ? 29.140 5.473 -9.771 1.00 52.28 248 SER A C 1
ATOM 1915 O O . SER A 1 248 ? 29.090 4.549 -10.582 1.00 52.28 248 SER A O 1
ATOM 1917 N N . LEU A 1 249 ? 28.460 6.608 -9.930 1.00 53.75 249 LEU A N 1
ATOM 1918 C CA . LEU A 1 249 ? 27.831 7.016 -11.186 1.00 53.75 249 LEU A CA 1
ATOM 1919 C C . LEU A 1 249 ? 28.914 7.156 -12.269 1.00 53.75 249 LEU A C 1
ATOM 1921 O O . LEU A 1 249 ? 29.845 7.952 -12.133 1.00 53.75 249 LEU A O 1
ATOM 1925 N N . PHE A 1 250 ? 28.807 6.372 -13.339 1.00 45.53 250 PHE A N 1
ATOM 1926 C CA . PHE A 1 250 ? 29.670 6.490 -14.512 1.00 45.53 250 PHE A CA 1
ATOM 1927 C C . PHE A 1 250 ? 29.278 7.736 -15.321 1.00 45.53 250 PHE A C 1
ATOM 1929 O O . PHE A 1 250 ? 28.306 7.712 -16.071 1.00 45.53 250 PHE A O 1
ATOM 1936 N N . LEU A 1 251 ? 30.052 8.820 -15.207 1.00 59.53 251 LEU A N 1
ATOM 1937 C CA . LEU A 1 251 ? 30.083 9.880 -16.222 1.00 59.53 251 LEU A CA 1
ATOM 1938 C C . LEU A 1 251 ? 31.260 9.629 -17.184 1.00 59.53 251 LEU A C 1
ATOM 1940 O O . LEU A 1 251 ? 32.389 9.440 -16.716 1.00 59.53 251 LEU A O 1
ATOM 1944 N N . PRO A 1 252 ? 31.068 9.674 -18.517 1.00 50.25 252 PRO A N 1
ATOM 1945 C CA . PRO A 1 252 ? 32.179 9.574 -19.457 1.00 50.25 252 PRO A CA 1
ATOM 1946 C C . PRO A 1 252 ? 33.086 10.810 -19.364 1.00 50.25 252 PRO A C 1
ATOM 1948 O O . PRO A 1 252 ? 32.639 11.949 -19.517 1.00 50.25 252 PRO A O 1
ATOM 1951 N N . LYS A 1 253 ? 34.389 10.595 -19.147 1.00 49.03 253 LYS A N 1
ATOM 1952 C CA . LYS A 1 253 ? 35.413 11.650 -19.199 1.00 49.03 253 LYS A CA 1
ATOM 1953 C C . LYS A 1 253 ? 35.503 12.245 -20.612 1.00 49.03 253 LYS A C 1
ATOM 1955 O O . LYS A 1 253 ? 35.863 11.543 -21.556 1.00 49.03 253 LYS A O 1
ATOM 1960 N N . ARG A 1 254 ? 35.284 13.560 -20.744 1.00 45.47 254 ARG A N 1
ATOM 1961 C CA . ARG A 1 254 ? 35.693 14.341 -21.926 1.00 45.47 254 ARG A CA 1
ATOM 1962 C C . ARG A 1 254 ? 37.221 14.299 -22.054 1.00 45.47 254 ARG A C 1
ATOM 1964 O O . ARG A 1 254 ? 37.928 14.765 -21.163 1.00 45.47 254 A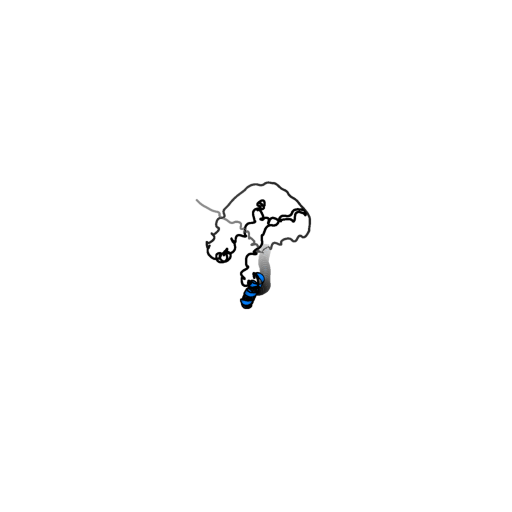RG A O 1
ATOM 1971 N N . LYS A 1 255 ? 37.736 13.755 -23.160 1.00 47.22 255 LYS A N 1
ATOM 1972 C CA . LYS A 1 255 ? 39.150 13.895 -23.540 1.00 47.22 255 LYS A CA 1
ATOM 1973 C C . LYS A 1 255 ? 39.364 15.293 -24.123 1.00 47.22 255 LYS A C 1
ATOM 1975 O O . LYS A 1 255 ? 38.697 15.674 -25.077 1.00 47.22 255 LYS A O 1
ATOM 1980 N N . LYS A 1 256 ? 40.282 16.049 -23.522 1.00 41.03 256 LYS A N 1
ATOM 1981 C CA . LYS A 1 256 ? 40.740 17.364 -23.980 1.00 41.03 256 LYS A CA 1
ATOM 1982 C C . LYS A 1 256 ? 41.752 17.135 -25.109 1.00 41.03 256 LYS A C 1
ATOM 1984 O O . LYS A 1 256 ? 42.813 16.571 -24.857 1.00 41.03 256 LYS A O 1
ATOM 1989 N N . THR A 1 257 ? 41.417 17.504 -26.343 1.00 39.72 257 THR A N 1
ATOM 1990 C CA . THR A 1 257 ? 42.387 17.588 -27.442 1.00 39.72 257 THR A CA 1
ATOM 1991 C C . THR A 1 257 ? 43.244 18.828 -27.229 1.00 39.72 257 THR A C 1
ATOM 1993 O O . THR A 1 257 ? 42.733 19.945 -27.167 1.00 39.72 257 THR A O 1
ATOM 1996 N N . ILE A 1 258 ? 44.543 18.608 -27.057 1.00 35.34 258 ILE A N 1
ATOM 1997 C CA . ILE A 1 258 ? 45.567 19.643 -27.082 1.00 35.34 258 ILE A CA 1
ATOM 1998 C C . ILE A 1 258 ? 45.857 19.970 -28.551 1.00 35.34 258 ILE A C 1
ATOM 2000 O O . ILE A 1 258 ? 46.251 19.090 -29.312 1.00 35.34 258 ILE A O 1
ATOM 2004 N N . SER A 1 259 ? 45.592 21.208 -28.964 1.00 37.22 259 SER A N 1
ATOM 2005 C CA . SER A 1 259 ? 46.026 21.719 -30.264 1.00 37.22 259 SER A CA 1
ATOM 2006 C C . SER A 1 259 ? 47.464 22.207 -30.131 1.00 37.22 259 SER A C 1
ATOM 2008 O O . SER A 1 259 ? 47.730 23.144 -29.382 1.00 37.22 259 SER A O 1
ATOM 2010 N N . GLN A 1 260 ? 48.382 21.566 -30.850 1.00 42.84 260 GLN A N 1
ATOM 2011 C CA . GLN A 1 260 ? 49.634 22.185 -31.269 1.00 42.84 260 GLN A CA 1
ATOM 2012 C C . GLN A 1 260 ? 49.459 22.653 -32.715 1.00 42.84 260 GLN A C 1
ATOM 2014 O O . GLN A 1 260 ? 49.125 21.848 -33.582 1.00 42.84 260 GLN A O 1
ATOM 2019 N N . SER A 1 261 ? 49.721 23.931 -32.975 1.00 33.88 261 SER A N 1
ATOM 2020 C CA . SER A 1 261 ? 50.080 24.422 -34.305 1.00 33.88 261 SER A CA 1
ATOM 2021 C C . SER A 1 261 ? 51.169 25.478 -34.150 1.00 33.88 261 SER A C 1
ATOM 2023 O O . SER A 1 261 ? 50.939 26.531 -33.554 1.00 33.88 261 SER A O 1
ATOM 2025 N N . SER A 1 262 ? 52.357 25.150 -34.649 1.00 37.88 262 SER A N 1
ATOM 2026 C CA . SER A 1 262 ? 53.489 26.059 -34.809 1.00 37.88 262 SER A CA 1
ATOM 2027 C C . SER A 1 262 ? 53.357 26.874 -36.097 1.00 37.88 262 SER A C 1
ATOM 2029 O O . SER A 1 262 ? 52.885 26.341 -37.095 1.00 37.88 262 SER A O 1
ATOM 2031 N N . ALA A 1 263 ? 53.875 28.105 -36.020 1.00 37.12 263 ALA A N 1
ATOM 2032 C CA . ALA A 1 263 ? 54.570 28.888 -37.049 1.00 37.12 263 ALA A CA 1
ATOM 2033 C C . ALA A 1 263 ? 53.878 29.167 -38.400 1.00 37.12 263 ALA A C 1
ATOM 2035 O O . ALA A 1 263 ? 53.647 28.260 -39.192 1.00 37.12 263 ALA A O 1
ATOM 2036 N N . ASN A 1 264 ? 53.689 30.456 -38.708 1.00 34.00 264 ASN A N 1
ATOM 2037 C CA . ASN A 1 264 ? 54.446 31.106 -39.784 1.00 34.00 264 ASN A CA 1
ATOM 2038 C C . ASN A 1 264 ? 54.317 32.637 -39.758 1.00 34.00 264 ASN A C 1
ATOM 2040 O O . ASN A 1 264 ? 53.297 33.166 -39.329 1.00 34.00 264 ASN A O 1
ATOM 2044 N N . ASP A 1 265 ? 55.412 33.246 -40.224 1.00 41.22 265 ASP A N 1
ATOM 2045 C CA . ASP A 1 265 ? 55.604 34.545 -40.879 1.00 41.22 265 ASP A CA 1
ATOM 2046 C C . ASP A 1 265 ? 54.812 35.765 -40.414 1.00 41.22 265 ASP A C 1
ATOM 2048 O O . ASP A 1 265 ? 53.628 35.858 -40.700 1.00 41.22 265 ASP A O 1
ATOM 2052 N N . GLU A 1 266 ? 55.528 36.778 -39.907 1.00 40.41 266 GLU A N 1
ATOM 2053 C CA . GLU A 1 266 ? 55.426 38.134 -40.469 1.00 40.41 266 GLU A CA 1
ATOM 2054 C C . GLU A 1 266 ? 56.815 38.792 -40.490 1.00 40.41 266 GLU A C 1
ATOM 2056 O O . GLU A 1 266 ? 57.454 39.006 -39.456 1.00 40.41 266 GLU A O 1
ATOM 2061 N N . HIS A 1 267 ? 57.288 39.084 -41.700 1.00 43.22 267 HIS A N 1
ATOM 2062 C CA . HIS A 1 267 ? 58.414 39.960 -41.980 1.00 43.22 267 HIS A CA 1
ATOM 2063 C C . HIS A 1 267 ? 57.879 41.150 -42.789 1.00 43.22 267 HIS A C 1
ATOM 2065 O O . HIS A 1 267 ? 57.054 40.967 -43.680 1.00 43.22 267 HIS A O 1
ATOM 2071 N N . GLU A 1 268 ? 58.459 42.317 -42.495 1.00 42.91 268 GLU A N 1
ATOM 2072 C CA . GLU A 1 268 ? 58.629 43.516 -43.335 1.00 42.91 268 GLU A CA 1
ATOM 2073 C C . GLU A 1 268 ? 57.813 44.801 -43.057 1.00 42.91 268 GLU A C 1
ATOM 2075 O O . GLU A 1 268 ? 56.621 44.883 -43.324 1.00 42.91 268 GLU A O 1
ATOM 2080 N N . ALA A 1 269 ? 58.592 45.819 -42.632 1.00 47.12 269 ALA A N 1
ATOM 2081 C CA . ALA A 1 269 ? 58.660 47.214 -43.114 1.00 47.12 269 ALA A CA 1
ATOM 2082 C C . ALA A 1 269 ? 57.428 48.125 -42.918 1.00 47.12 269 ALA A C 1
ATOM 2084 O O . ALA A 1 269 ? 56.305 47.768 -43.219 1.00 47.12 269 ALA A O 1
ATOM 2085 N N . THR A 1 270 ? 57.518 49.388 -42.493 1.00 48.31 270 THR A N 1
ATOM 2086 C CA . THR A 1 270 ? 58.574 50.417 -42.550 1.00 48.31 270 THR A CA 1
ATOM 2087 C C . THR A 1 270 ? 58.027 51.645 -41.807 1.00 48.31 270 THR A C 1
ATOM 2089 O O . THR A 1 270 ? 56.816 51.869 -41.863 1.00 48.31 270 THR A O 1
ATOM 2092 N N . GLY A 1 271 ? 58.892 52.478 -41.216 1.00 42.97 271 GLY A N 1
ATOM 2093 C CA . GLY A 1 271 ? 58.538 53.830 -40.753 1.00 42.97 271 GLY A CA 1
ATOM 2094 C C . GLY A 1 271 ? 59.032 54.154 -39.359 1.00 42.97 271 GLY A C 1
ATOM 2095 O O . GLY A 1 271 ? 58.318 53.787 -38.404 1.00 42.97 271 GLY A O 1
#

Radius of gyration: 65.19 Å; chains: 1; bounding box: 137×65×206 Å

pLDDT: mean 71.95, std 26.27, range [27.45, 98.88]